Protein AF-H0EQG6-F1 (afdb_monomer)

Sequence (322 aa):
MKEALMVLEAGLHERRVAGTGSNSVSSRSHGFFCVEVKKRRRNRMPGPWGGSALTVVDLAGSERARDAKTAGATLQEAGKINESLMYLGQCLQMQSDIGNSIKSHSHHRNPQKAIMIVTADPVGDFNATSQILRYSALAREVTVPRIPSVTSTIMAQSTASHYFSPGRGGGRTPTDSERETMEIAALEIARMSEEIDGLRSELKEEQDRRLESEAHLESLRDRIVEIEMDVREEVFSEMEKQMETEMRRWKASFASEQERQEEHVDRKLEILTKTIDLGDDDKENAGCDGGFTGDLEDENERLRREVESLRRELQGRSPSLA

Mean predicted aligned error: 21.23 Å

Foldseek 3Di:
DVVLVVVVVVVLVVLQVPDDPPDDSLQQDKDKDKDKDWDDDPDPDDDDIDIDMDIDIRQHALDQLVVVPDDDPSSVSSVVSNVVVVVLLVVLQVLLVCLVPDPDDDPDDPQDDDDDDQDADPPDDPVSRVVSVSSVVSNVSNDPDPPPPPVVVVVVVVVVPPPDDPDDDDDDDDDPVRVVVVVVVVVVVVVVVVVVVVVVVVVVVVVVVVVVVVVVVVVVVVVVVVVVVVVVVVVVVVVVVVVVVVVVVVVVVVVVVVVVVVVVVVVVVVVVVVVVVVVVVVVVVPDDDPDVVVVVVVVVVVVVVVVVVVVVVVVVPDDPDD

Secondary structure (DSSP, 8-state):
-HHHHHHHHHHHHHHHHTS-TTS-GGGSS-EEEEEEEEE----SS--PPEEEEEEEEEPPP---TTTS---THHHHHHHHHHHHHHHHHHHHHHHHHHHHH------SPPPPP--------SSS-HHHHHHHHHHHHHHHHS-------HHHHHHHHHTT--S--------PPPPHHHHHHHHHHHHHHHHHHHHHHHHHHHHHHHHHHHHHHHHHHHHHHHHHHHHHHHHHHHHHHHHHHHHHHHHHHHHHHHHHHHHHHHHHHHHHHHHHHHHHHHHHHTTSS-SS-SSHHHHHHHHHHHHHHHHHHHHHHHHHS-----

Organism: Glarea lozoyensis (strain ATCC 74030 / MF5533) (NCBI:txid1104152)

Solvent-accessible surface area (backbone atoms only — not comparable to full-atom values): 19273 Å² total; per-residue (Å²): 110,70,69,61,50,52,54,48,51,51,54,53,47,58,52,40,72,73,40,65,95,86,56,66,46,60,53,77,48,69,46,80,47,75,48,74,50,76,47,67,80,94,55,102,59,97,69,78,75,42,69,53,74,50,75,50,72,47,72,35,56,73,69,58,51,78,76,49,89,49,72,69,69,58,34,57,50,40,47,52,50,46,50,54,53,51,50,51,46,51,52,34,48,56,44,24,54,44,64,75,72,57,100,65,88,78,72,97,62,79,87,75,90,83,85,87,86,83,88,70,61,93,84,53,60,63,69,53,40,51,52,53,52,52,46,54,54,36,50,66,52,45,65,68,82,74,76,75,57,71,69,60,55,55,61,60,54,64,75,64,74,75,85,73,78,88,75,88,76,78,96,70,79,76,52,73,68,56,50,52,53,50,51,53,50,51,52,50,50,52,52,52,50,54,51,51,52,51,51,51,51,54,51,48,56,51,48,52,53,47,53,54,52,51,54,53,53,50,55,53,50,54,52,50,52,52,52,52,51,53,52,51,51,51,52,50,53,52,51,51,52,50,52,52,52,51,51,50,50,51,50,50,55,50,50,53,52,49,51,53,50,48,56,51,49,52,53,51,50,53,52,51,52,53,52,50,56,52,59,54,61,47,64,81,60,79,73,88,81,82,59,67,63,53,56,53,50,54,50,48,54,51,51,52,54,50,52,52,50,52,49,50,53,54,67,69,52,69,89,77,84,132

Structure (mmCIF, N/CA/C/O backbone):
data_AF-H0EQG6-F1
#
_entry.id   AF-H0EQG6-F1
#
loop_
_atom_site.group_PDB
_atom_site.id
_atom_site.type_symbol
_atom_site.label_atom_id
_atom_site.label_alt_id
_atom_site.label_comp_id
_atom_site.label_asym_id
_atom_site.label_entity_id
_atom_site.label_seq_id
_atom_site.pdbx_PDB_ins_code
_atom_site.Cartn_x
_atom_site.Cartn_y
_atom_site.Cartn_z
_atom_site.occupancy
_atom_site.B_iso_or_equiv
_atom_site.auth_seq_id
_atom_site.auth_comp_id
_atom_site.auth_asym_id
_atom_site.auth_atom_id
_atom_site.pdbx_PDB_model_num
ATOM 1 N N . MET A 1 1 ? -10.281 -1.441 -19.521 1.00 66.75 1 MET A N 1
ATOM 2 C CA . MET A 1 1 ? -9.789 -1.138 -18.157 1.00 66.75 1 MET A CA 1
ATOM 3 C C . MET A 1 1 ? -10.808 -1.542 -17.092 1.00 66.75 1 MET A C 1
ATOM 5 O O . MET A 1 1 ? -10.426 -2.271 -16.193 1.00 66.75 1 MET A O 1
ATOM 9 N N . LYS A 1 2 ? -12.095 -1.177 -17.232 1.00 82.88 2 LYS A N 1
ATOM 10 C CA . LYS A 1 2 ? -13.170 -1.558 -16.290 1.00 82.88 2 LYS A CA 1
ATOM 11 C C . LYS A 1 2 ? -13.263 -3.065 -15.998 1.00 82.88 2 LYS A C 1
ATOM 13 O O . LYS A 1 2 ? -13.271 -3.445 -14.841 1.00 82.88 2 LYS A O 1
ATOM 18 N N . GLU A 1 3 ? -13.232 -3.920 -17.020 1.00 86.62 3 GLU A N 1
ATOM 19 C CA . GLU A 1 3 ? -13.284 -5.384 -16.830 1.00 86.62 3 GLU A CA 1
ATOM 20 C C . GLU A 1 3 ? -12.094 -5.932 -16.025 1.00 86.62 3 GLU A C 1
ATOM 22 O O . GLU A 1 3 ? -12.264 -6.791 -15.169 1.00 86.62 3 GLU A O 1
ATOM 27 N N . ALA A 1 4 ? -10.887 -5.401 -16.252 1.00 83.00 4 ALA A N 1
ATOM 28 C CA . ALA A 1 4 ? -9.695 -5.808 -15.507 1.00 83.00 4 ALA A CA 1
ATOM 29 C C . ALA A 1 4 ? -9.768 -5.383 -14.031 1.00 83.00 4 ALA A C 1
ATOM 31 O O . ALA A 1 4 ? -9.341 -6.135 -13.159 1.00 83.00 4 ALA A O 1
ATOM 32 N N . LEU A 1 5 ? -10.341 -4.205 -13.757 1.00 87.06 5 LEU A N 1
ATOM 33 C CA . LEU A 1 5 ? -10.592 -3.735 -12.394 1.00 87.06 5 LEU A CA 1
ATOM 34 C C . LEU A 1 5 ? -11.635 -4.603 -11.687 1.00 87.06 5 LEU A C 1
ATOM 36 O O . LEU A 1 5 ? -11.405 -4.989 -10.552 1.00 87.06 5 LEU A O 1
ATOM 40 N N . MET A 1 6 ? -12.711 -5.002 -12.372 1.00 89.50 6 MET A N 1
ATOM 41 C CA . MET A 1 6 ? -13.717 -5.903 -11.794 1.00 89.50 6 MET A CA 1
ATOM 42 C C . MET A 1 6 ? -13.125 -7.260 -11.391 1.00 89.50 6 MET A C 1
ATOM 44 O O . MET A 1 6 ? -13.435 -7.774 -10.320 1.00 89.50 6 MET A O 1
ATOM 48 N N . VAL A 1 7 ? -12.253 -7.842 -12.224 1.00 87.62 7 VAL A N 1
ATOM 49 C CA . VAL A 1 7 ? -11.570 -9.108 -11.893 1.00 87.62 7 VAL A CA 1
ATOM 50 C C . VAL A 1 7 ? -10.632 -8.930 -10.697 1.00 87.62 7 VAL A C 1
ATOM 52 O O . VAL A 1 7 ? -10.573 -9.799 -9.828 1.00 87.62 7 VAL A O 1
ATOM 55 N N . LEU A 1 8 ? -9.921 -7.801 -10.628 1.00 86.31 8 LEU A N 1
ATOM 56 C CA . LEU A 1 8 ? -9.058 -7.476 -9.495 1.00 86.31 8 LEU A CA 1
ATOM 57 C C . LEU A 1 8 ? -9.866 -7.298 -8.200 1.00 86.31 8 LEU A C 1
ATOM 59 O O . LEU A 1 8 ? -9.510 -7.882 -7.181 1.00 86.31 8 LEU A O 1
ATOM 63 N N . GLU A 1 9 ? -10.961 -6.540 -8.241 1.00 87.44 9 GLU A N 1
ATOM 64 C CA . GLU A 1 9 ? -11.856 -6.316 -7.100 1.00 87.44 9 GLU A CA 1
ATOM 65 C C . GLU A 1 9 ? -12.473 -7.622 -6.596 1.00 87.44 9 GLU A C 1
ATOM 67 O O . GLU A 1 9 ? -12.461 -7.869 -5.391 1.00 87.44 9 GLU A O 1
ATOM 72 N N . ALA A 1 10 ? -12.931 -8.493 -7.500 1.00 86.94 10 ALA A N 1
ATOM 73 C CA . ALA A 1 10 ? -13.433 -9.815 -7.136 1.00 86.94 10 ALA A CA 1
ATOM 74 C C . ALA A 1 10 ? -12.348 -10.663 -6.446 1.00 86.94 10 ALA A C 1
ATOM 76 O O . ALA A 1 10 ? -12.594 -11.245 -5.392 1.00 86.94 10 ALA A O 1
ATOM 77 N N . GLY A 1 11 ? -11.122 -10.677 -6.983 1.00 83.94 11 GLY A N 1
ATOM 78 C CA . GLY A 1 11 ? -9.999 -11.398 -6.374 1.00 83.94 11 GLY A CA 1
ATOM 79 C C . GLY A 1 11 ? -9.607 -10.858 -4.992 1.00 83.94 11 GLY A C 1
ATOM 80 O O . GLY A 1 11 ? -9.315 -11.632 -4.079 1.00 83.94 11 GLY A O 1
ATOM 81 N N . LEU A 1 12 ? -9.640 -9.536 -4.808 1.00 81.50 12 LEU A N 1
ATOM 82 C CA . LEU A 1 12 ? -9.397 -8.900 -3.511 1.00 81.50 12 LEU A CA 1
ATOM 83 C C . LEU A 1 12 ? -10.532 -9.171 -2.513 1.00 81.50 12 LEU A C 1
ATOM 85 O O . LEU A 1 12 ? -10.264 -9.340 -1.321 1.00 81.50 12 LEU A O 1
ATOM 89 N N . HIS A 1 13 ? -11.779 -9.240 -2.983 1.00 80.94 13 HIS A N 1
ATOM 90 C CA . HIS A 1 13 ? -12.941 -9.556 -2.156 1.00 80.94 13 HIS A CA 1
ATOM 91 C C . HIS A 1 13 ? -12.871 -10.985 -1.607 1.00 80.94 13 HIS A C 1
ATOM 93 O O . HIS A 1 13 ? -12.966 -11.173 -0.396 1.00 80.94 13 HIS A O 1
ATOM 99 N N . GLU A 1 14 ? -12.600 -11.976 -2.459 1.00 78.25 14 GLU A N 1
ATOM 100 C CA . GLU A 1 14 ? -12.420 -13.373 -2.035 1.00 78.25 14 GLU A CA 1
ATOM 101 C C . GLU A 1 14 ? -11.260 -13.523 -1.041 1.00 78.25 14 GLU A C 1
ATOM 103 O O . GLU A 1 14 ? -11.377 -14.203 -0.019 1.00 78.25 14 GLU A O 1
ATOM 108 N N . ARG A 1 15 ? -10.154 -12.801 -1.273 1.00 77.31 15 ARG A N 1
ATOM 109 C CA . ARG A 1 15 ? -9.024 -12.759 -0.334 1.00 77.31 15 ARG A CA 1
ATOM 110 C C . ARG A 1 15 ? -9.426 -12.183 1.032 1.00 77.31 15 ARG A C 1
ATOM 112 O O . ARG A 1 15 ? -8.905 -12.632 2.051 1.00 77.31 15 ARG A O 1
ATOM 119 N N . ARG A 1 16 ? -10.360 -11.222 1.070 1.00 66.81 16 ARG A N 1
ATOM 120 C CA . ARG A 1 16 ? -10.890 -10.600 2.300 1.00 66.81 16 ARG A CA 1
ATOM 121 C C . ARG A 1 16 ? -11.806 -11.524 3.097 1.00 66.81 16 ARG A C 1
ATOM 123 O O . ARG A 1 16 ? -11.680 -11.558 4.319 1.00 66.81 16 ARG A O 1
ATOM 130 N N . VAL A 1 17 ? -12.697 -12.263 2.443 1.00 56.97 17 VAL A N 1
ATOM 131 C CA . VAL A 1 17 ? -13.719 -13.094 3.113 1.00 56.97 17 VAL A CA 1
ATOM 132 C C . VAL A 1 17 ? -13.110 -14.286 3.869 1.00 56.97 17 VAL A C 1
ATOM 134 O O . VAL A 1 17 ? -13.660 -14.721 4.877 1.00 56.97 17 VAL A O 1
ATOM 137 N N . ALA A 1 18 ? -11.931 -14.764 3.463 1.00 57.41 18 ALA A N 1
ATOM 138 C CA . ALA A 1 18 ? -11.207 -15.821 4.174 1.00 57.41 18 ALA A CA 1
ATOM 139 C C . ALA A 1 18 ? -10.562 -15.372 5.510 1.00 57.41 18 ALA A C 1
ATOM 141 O O . ALA A 1 18 ? -10.097 -16.210 6.286 1.00 57.41 18 ALA A O 1
ATOM 142 N N . GLY A 1 19 ? -10.511 -14.067 5.802 1.00 55.47 19 GLY A N 1
ATOM 143 C CA . GLY A 1 19 ? -9.904 -13.532 7.020 1.00 55.47 19 GLY A CA 1
ATOM 144 C C . GLY A 1 19 ? -10.852 -13.570 8.223 1.00 55.47 19 GLY A C 1
ATOM 145 O O . GLY A 1 19 ? -11.887 -12.914 8.232 1.00 55.47 19 GLY A O 1
ATOM 146 N N . THR A 1 20 ? -10.483 -14.277 9.296 1.00 51.41 20 THR A N 1
ATOM 147 C CA . THR A 1 20 ? -11.167 -14.125 10.595 1.00 51.41 20 THR A CA 1
ATOM 148 C C . THR A 1 20 ? -10.922 -12.710 11.129 1.00 51.41 20 THR A C 1
ATOM 150 O O . THR A 1 20 ? -9.764 -12.291 11.172 1.00 51.41 20 THR A O 1
ATOM 153 N N . GLY A 1 21 ? -11.979 -12.007 11.555 1.00 45.62 21 GLY A N 1
ATOM 154 C CA . GLY A 1 21 ? -12.055 -10.553 11.810 1.00 45.62 21 GLY A CA 1
ATOM 155 C C . GLY A 1 21 ? -11.113 -9.903 12.841 1.00 45.62 21 GLY A C 1
ATOM 156 O O . GLY A 1 21 ? -11.394 -8.798 13.282 1.00 45.62 21 GLY A O 1
ATOM 157 N N . SER A 1 22 ? -10.010 -10.551 13.222 1.00 48.25 22 SER A N 1
ATOM 158 C CA . SER A 1 22 ? -8.965 -10.006 14.097 1.00 48.25 22 SER A CA 1
ATOM 159 C C . SER A 1 22 ? -7.687 -9.575 13.357 1.00 48.25 22 SER A C 1
ATOM 161 O O . SER A 1 22 ? -6.895 -8.849 13.950 1.00 48.25 22 SER A O 1
ATOM 163 N N . ASN A 1 23 ? -7.465 -10.000 12.104 1.00 52.97 23 ASN A N 1
ATOM 164 C CA . ASN A 1 23 ? -6.238 -9.697 11.346 1.00 52.97 23 ASN A CA 1
ATOM 165 C C . ASN A 1 23 ? -6.566 -8.971 10.035 1.00 52.97 23 ASN A C 1
ATOM 167 O O . ASN A 1 23 ? -7.614 -9.211 9.430 1.00 52.97 23 ASN A O 1
ATOM 171 N N . SER A 1 24 ? -5.660 -8.106 9.570 1.00 58.81 24 SER A N 1
ATOM 172 C CA . SER A 1 24 ? -5.808 -7.462 8.266 1.00 58.81 24 SER A CA 1
ATOM 173 C C . SER A 1 24 ? -5.739 -8.514 7.151 1.00 58.81 24 SER A C 1
ATOM 175 O O . SER A 1 24 ? -4.912 -9.420 7.154 1.00 58.81 24 SER A O 1
ATOM 177 N N . VAL A 1 25 ? -6.644 -8.401 6.181 1.00 58.19 25 VAL A N 1
ATOM 178 C CA . VAL A 1 25 ? -6.802 -9.320 5.037 1.00 58.19 25 VAL A CA 1
ATOM 179 C C . VAL A 1 25 ? -5.486 -9.628 4.312 1.00 58.19 25 VAL A C 1
ATOM 181 O O . VAL A 1 25 ? -5.272 -10.749 3.850 1.00 58.19 25 VAL A O 1
ATOM 184 N N . SER A 1 26 ? -4.602 -8.633 4.204 1.00 61.41 26 SER A N 1
ATOM 185 C CA . SER A 1 26 ? -3.318 -8.752 3.513 1.00 61.41 26 SER A CA 1
ATOM 186 C C . SER A 1 26 ? -2.306 -9.632 4.250 1.00 61.41 26 SER A C 1
ATOM 188 O O . SER A 1 26 ? -1.369 -10.114 3.623 1.00 61.41 26 SER A O 1
ATOM 190 N N . SER A 1 27 ? -2.491 -9.899 5.546 1.00 65.56 27 SER A N 1
ATOM 191 C CA . SER A 1 27 ? -1.496 -10.590 6.375 1.00 65.56 27 SER A CA 1
ATOM 192 C C . SER A 1 27 ? -1.569 -12.124 6.297 1.00 65.56 27 SER A C 1
ATOM 194 O O . SER A 1 27 ? -0.714 -12.827 6.824 1.00 65.56 27 SER A O 1
ATOM 196 N N . ARG A 1 28 ? -2.577 -12.668 5.600 1.00 70.88 28 ARG A N 1
ATOM 197 C CA . ARG A 1 28 ? -2.938 -14.096 5.671 1.00 70.88 28 ARG A CA 1
ATOM 198 C C . ARG A 1 28 ? -2.728 -14.906 4.396 1.00 70.88 28 ARG A C 1
ATOM 200 O O . ARG A 1 28 ? -2.838 -16.127 4.394 1.00 70.88 28 ARG A O 1
ATOM 207 N N . SER A 1 29 ? -2.431 -14.255 3.281 1.00 78.88 29 SER A N 1
ATOM 208 C CA . SER A 1 29 ? -2.178 -14.953 2.019 1.00 78.88 29 SER A CA 1
ATOM 209 C C . SER A 1 29 ? -1.336 -14.104 1.085 1.00 78.88 29 SER A C 1
ATOM 211 O O . SER A 1 29 ? -1.462 -12.881 1.074 1.00 78.88 29 SER A O 1
ATOM 213 N N . HIS A 1 30 ? -0.502 -14.758 0.280 1.00 86.44 30 HIS A N 1
ATOM 214 C CA . HIS A 1 30 ? 0.223 -14.107 -0.808 1.00 86.44 30 HIS A CA 1
ATOM 215 C C . HIS A 1 30 ? -0.711 -13.917 -2.007 1.00 86.44 30 HIS A C 1
ATOM 217 O O . HIS A 1 30 ? -1.367 -14.864 -2.441 1.00 86.44 30 HIS A O 1
ATOM 223 N N . GLY A 1 31 ? -0.769 -12.707 -2.553 1.00 86.50 31 GLY A N 1
ATOM 224 C CA . GLY A 1 31 ? -1.514 -12.368 -3.759 1.00 86.50 31 GLY A CA 1
ATOM 225 C C . GLY A 1 31 ? -0.606 -12.325 -4.985 1.00 86.50 31 GLY A C 1
ATOM 226 O O . GLY A 1 31 ? 0.446 -11.694 -4.962 1.00 86.50 31 GLY A O 1
ATOM 227 N N . PHE A 1 32 ? -1.028 -12.954 -6.081 1.00 89.75 32 PHE A N 1
ATOM 228 C CA . PHE A 1 32 ? -0.330 -12.893 -7.366 1.00 89.75 32 PHE A CA 1
ATOM 229 C C . PHE A 1 32 ? -1.283 -12.362 -8.432 1.00 89.75 32 PHE A C 1
ATOM 231 O O . PHE A 1 32 ? -2.317 -12.969 -8.704 1.00 89.75 32 PHE A O 1
ATOM 238 N N . PHE A 1 33 ? -0.921 -11.248 -9.062 1.00 89.50 33 PHE A N 1
ATOM 239 C CA . PHE A 1 33 ? -1.679 -10.648 -10.152 1.00 89.50 33 PHE A CA 1
ATOM 240 C C . PHE A 1 33 ? -0.799 -10.537 -11.396 1.00 89.50 33 PHE A C 1
ATOM 242 O O . PHE A 1 33 ? 0.208 -9.834 -11.394 1.00 89.50 33 PHE A O 1
ATOM 249 N N . CYS A 1 34 ? -1.163 -11.249 -12.461 1.00 90.69 34 CYS A N 1
ATOM 250 C CA . CYS A 1 34 ? -0.401 -11.288 -13.707 1.00 90.69 34 CYS A CA 1
ATOM 251 C C . CYS A 1 34 ? -1.209 -10.669 -14.848 1.00 90.69 34 CYS A C 1
ATOM 253 O O . CYS A 1 34 ? -2.321 -11.104 -15.143 1.00 90.69 34 CYS A O 1
ATOM 255 N N . VAL A 1 35 ? -0.622 -9.678 -15.515 1.00 89.62 35 VAL A N 1
ATOM 256 C CA . VAL A 1 35 ? -1.166 -9.049 -16.717 1.00 89.62 35 VAL A CA 1
ATOM 257 C C . VAL A 1 35 ? -0.270 -9.401 -17.890 1.00 89.62 35 VAL A C 1
ATOM 259 O O . VAL A 1 35 ? 0.874 -8.955 -17.967 1.00 89.62 35 VAL A O 1
ATOM 262 N N . GLU A 1 36 ? -0.796 -10.181 -18.829 1.00 90.44 36 GLU A N 1
ATOM 263 C CA . GLU A 1 36 ? -0.088 -10.554 -20.050 1.00 90.44 36 GLU A CA 1
ATOM 264 C C . GLU A 1 36 ? -0.642 -9.777 -21.248 1.00 90.44 36 GLU A C 1
ATOM 266 O O . GLU A 1 36 ? -1.810 -9.903 -21.619 1.00 90.44 36 GLU A O 1
ATOM 271 N N . VAL A 1 37 ? 0.214 -8.987 -21.892 1.00 88.75 37 VAL A N 1
ATOM 272 C CA . VAL A 1 37 ? -0.120 -8.273 -23.124 1.00 88.75 37 VAL A CA 1
ATOM 273 C C . VAL A 1 37 ? 0.412 -9.073 -24.302 1.00 88.75 37 VAL A C 1
ATOM 275 O O . VAL A 1 37 ? 1.621 -9.143 -24.518 1.00 88.75 37 VAL A O 1
ATOM 278 N N . LYS A 1 38 ? -0.495 -9.650 -25.093 1.00 88.50 38 LYS A N 1
ATOM 279 C CA . LYS A 1 38 ? -0.160 -10.372 -26.327 1.00 88.50 38 LYS A CA 1
ATOM 280 C C . LYS A 1 38 ? -0.370 -9.475 -27.540 1.00 88.50 38 LYS A C 1
ATOM 282 O O . LYS A 1 38 ? -1.448 -8.927 -27.754 1.00 88.50 38 LYS A O 1
ATOM 287 N N . LYS A 1 39 ? 0.657 -9.358 -28.376 1.00 83.75 39 LYS A N 1
ATOM 288 C CA . LYS A 1 39 ? 0.656 -8.607 -29.631 1.00 83.75 39 LYS A CA 1
ATOM 289 C C . LYS A 1 39 ? 1.011 -9.529 -30.790 1.00 83.75 39 LYS A C 1
ATOM 291 O O . LYS A 1 39 ? 2.043 -10.197 -30.799 1.00 83.75 39 LYS A O 1
ATOM 296 N N . ARG A 1 40 ? 0.186 -9.495 -31.833 1.00 81.94 40 ARG A N 1
ATOM 297 C CA . ARG A 1 40 ? 0.461 -10.162 -33.108 1.00 81.94 40 ARG A CA 1
ATOM 298 C C . ARG A 1 40 ? 0.584 -9.116 -34.206 1.00 81.94 40 ARG A C 1
ATOM 300 O O . ARG A 1 40 ? -0.284 -8.256 -34.336 1.00 81.94 40 ARG A O 1
ATOM 307 N N . ARG A 1 41 ? 1.653 -9.172 -35.008 1.00 75.44 41 ARG A N 1
ATOM 308 C CA . ARG A 1 41 ? 1.760 -8.318 -36.201 1.00 75.44 41 ARG A CA 1
ATOM 309 C C . ARG A 1 41 ? 0.725 -8.773 -37.229 1.00 75.44 41 ARG A C 1
ATOM 311 O O . ARG A 1 41 ? 0.622 -9.961 -37.523 1.00 75.44 41 ARG A O 1
ATOM 318 N N . ARG A 1 42 ? -0.035 -7.826 -37.781 1.00 71.94 42 ARG A N 1
ATOM 319 C CA . ARG A 1 42 ? -0.984 -8.067 -38.874 1.00 71.94 42 ARG A CA 1
ATOM 320 C C . ARG A 1 42 ? -0.202 -8.209 -40.183 1.00 71.94 42 ARG A C 1
ATOM 322 O O . ARG A 1 42 ? -0.153 -7.281 -40.975 1.00 71.94 42 ARG A O 1
ATOM 329 N N . ASN A 1 43 ? 0.465 -9.344 -40.371 1.00 69.00 43 ASN A N 1
ATOM 330 C CA . ASN A 1 43 ? 1.103 -9.699 -41.639 1.00 69.00 43 ASN A CA 1
ATOM 331 C C . ASN A 1 43 ? 0.305 -10.811 -42.333 1.00 69.00 43 ASN A C 1
ATOM 333 O O . ASN A 1 43 ? -0.431 -11.543 -41.675 1.00 69.00 43 ASN A O 1
ATOM 337 N N . ARG A 1 44 ? 0.446 -10.944 -43.660 1.00 59.28 44 ARG A N 1
ATOM 338 C CA . ARG A 1 44 ? -0.253 -11.970 -44.468 1.00 59.28 44 ARG A CA 1
ATOM 339 C C . ARG A 1 44 ? 0.143 -13.419 -44.121 1.00 59.28 44 ARG A C 1
ATOM 341 O O . ARG A 1 44 ? -0.529 -14.336 -44.571 1.00 59.28 44 ARG A O 1
ATOM 348 N N . MET A 1 45 ? 1.188 -13.618 -43.313 1.00 66.62 45 MET A N 1
ATOM 349 C CA . MET A 1 45 ? 1.650 -14.925 -42.835 1.00 66.62 45 MET A CA 1
ATOM 350 C C . MET A 1 45 ? 1.385 -15.092 -41.328 1.00 66.62 45 MET A C 1
ATOM 352 O O . MET A 1 45 ? 1.641 -14.144 -40.575 1.00 66.62 45 MET A O 1
ATOM 356 N N . PRO A 1 46 ? 0.931 -16.269 -40.852 1.00 68.56 46 PRO A N 1
ATOM 357 C CA . PRO A 1 46 ? 0.821 -16.556 -39.424 1.00 68.56 46 PRO A CA 1
ATOM 358 C C . PRO A 1 46 ? 2.211 -16.521 -38.770 1.00 68.56 46 PRO A C 1
ATOM 360 O O . PRO A 1 46 ? 3.066 -17.346 -39.073 1.00 68.56 46 PRO A O 1
ATOM 363 N N . GLY A 1 47 ? 2.444 -15.550 -37.886 1.00 71.25 47 GLY A N 1
ATOM 364 C CA . GLY A 1 47 ? 3.633 -15.481 -37.031 1.00 71.25 47 GLY A CA 1
ATOM 365 C C . GLY A 1 47 ? 3.286 -15.742 -35.559 1.00 71.25 47 GLY A C 1
ATOM 366 O O . GLY A 1 47 ? 2.117 -15.597 -35.181 1.00 71.25 47 GLY A O 1
ATOM 367 N N . PRO A 1 48 ? 4.273 -16.105 -34.718 1.00 75.81 48 PRO A N 1
ATOM 368 C CA . PRO A 1 48 ? 4.057 -16.330 -33.292 1.00 75.81 48 PRO A CA 1
ATOM 369 C C . PRO A 1 48 ? 3.574 -15.054 -32.589 1.00 75.81 48 PRO A C 1
ATOM 371 O O . PRO A 1 48 ? 3.920 -13.933 -32.972 1.00 75.81 48 PRO A O 1
ATOM 374 N N . TRP A 1 49 ? 2.757 -15.226 -31.550 1.00 79.69 49 TRP A N 1
ATOM 375 C CA . TRP A 1 49 ? 2.358 -14.127 -30.676 1.00 79.69 49 TRP A CA 1
ATOM 376 C C . TRP A 1 49 ? 3.579 -13.655 -29.885 1.00 79.69 49 TRP A C 1
ATOM 378 O O . TRP A 1 49 ? 4.202 -14.443 -29.180 1.00 79.69 49 TRP A O 1
ATOM 388 N N . GLY A 1 50 ? 3.921 -12.374 -30.011 1.00 79.88 50 GLY A N 1
ATOM 389 C CA . GLY A 1 50 ? 4.851 -11.723 -29.093 1.00 79.88 50 GLY A CA 1
ATOM 390 C C . GLY A 1 50 ? 4.081 -11.177 -27.896 1.00 79.88 50 GLY A C 1
ATOM 391 O O . GLY A 1 50 ? 2.888 -10.899 -28.008 1.00 79.88 50 GLY A O 1
ATOM 392 N N . GLY A 1 51 ? 4.730 -10.991 -26.755 1.00 83.19 51 GLY A N 1
ATOM 393 C CA . GLY A 1 51 ? 4.060 -10.402 -25.605 1.00 83.19 51 GLY A CA 1
ATOM 394 C C . GLY A 1 51 ? 4.990 -10.061 -24.458 1.00 83.19 51 GLY A C 1
ATOM 395 O O . GLY A 1 51 ? 6.160 -10.441 -24.450 1.00 83.19 51 GLY A O 1
ATOM 396 N N . SER A 1 52 ? 4.446 -9.319 -23.504 1.00 85.62 52 SER A N 1
ATOM 397 C CA . SER A 1 52 ? 5.097 -8.954 -22.250 1.00 85.62 52 SER A CA 1
ATOM 398 C C . SER A 1 52 ? 4.152 -9.257 -21.097 1.00 85.62 52 SER A C 1
ATOM 400 O O . SER A 1 52 ? 2.960 -8.964 -21.198 1.00 85.62 52 SER A O 1
ATOM 402 N N . ALA A 1 53 ? 4.684 -9.801 -20.008 1.00 88.50 53 ALA A N 1
ATOM 403 C CA . ALA A 1 53 ? 3.936 -10.034 -18.782 1.00 88.50 53 ALA A CA 1
ATOM 404 C C . ALA A 1 53 ? 4.427 -9.090 -17.679 1.00 88.50 53 ALA A C 1
ATOM 406 O O . ALA A 1 53 ? 5.634 -8.901 -17.516 1.00 88.50 53 ALA A O 1
ATOM 407 N N . LEU A 1 54 ? 3.488 -8.514 -16.935 1.00 90.12 54 LEU A N 1
ATOM 408 C CA . LEU A 1 54 ? 3.724 -7.818 -15.677 1.00 90.12 54 LEU A CA 1
ATOM 409 C C . LEU A 1 54 ? 3.102 -8.654 -14.563 1.00 90.12 54 LEU A C 1
ATOM 411 O O . LEU A 1 54 ? 1.888 -8.846 -14.551 1.00 90.12 54 LEU A O 1
ATOM 415 N N . THR A 1 55 ? 3.922 -9.113 -13.622 1.00 91.00 55 THR A N 1
ATOM 416 C CA . THR A 1 55 ? 3.447 -9.822 -12.432 1.00 91.00 55 THR A CA 1
ATOM 417 C C . THR A 1 55 ? 3.653 -8.939 -11.215 1.00 91.00 55 THR A C 1
ATOM 419 O O . THR A 1 55 ? 4.783 -8.582 -10.889 1.00 91.00 55 THR A O 1
ATOM 422 N N . VAL A 1 56 ? 2.558 -8.592 -10.551 1.00 91.06 56 VAL A N 1
ATOM 423 C CA . VAL A 1 56 ? 2.544 -7.920 -9.255 1.00 91.06 56 VAL A CA 1
ATOM 424 C C . VAL A 1 56 ? 2.321 -8.988 -8.194 1.00 91.06 56 VAL A C 1
ATOM 426 O O . VAL A 1 56 ? 1.371 -9.768 -8.282 1.00 91.06 56 VAL A O 1
ATOM 429 N N . VAL A 1 57 ? 3.217 -9.044 -7.216 1.00 90.12 57 VAL A N 1
ATOM 430 C CA . VAL A 1 57 ? 3.136 -9.984 -6.099 1.00 90.12 57 VAL A CA 1
ATOM 431 C C . VAL A 1 57 ? 2.986 -9.181 -4.819 1.00 90.12 57 VAL A C 1
ATOM 433 O O . VAL A 1 57 ? 3.816 -8.321 -4.537 1.00 90.12 57 VAL A O 1
ATOM 436 N N . ASP A 1 58 ? 1.928 -9.465 -4.072 1.00 87.88 58 ASP A N 1
ATOM 437 C CA . ASP A 1 58 ? 1.671 -8.917 -2.747 1.00 87.88 58 ASP A CA 1
ATOM 438 C C . ASP A 1 58 ? 1.926 -10.014 -1.714 1.00 87.88 58 ASP A C 1
ATOM 440 O O . ASP A 1 58 ? 1.154 -10.969 -1.606 1.00 87.88 58 ASP A O 1
ATOM 444 N N . LEU A 1 59 ? 3.053 -9.930 -1.014 1.00 87.19 59 LEU A N 1
ATOM 445 C CA . LEU A 1 59 ? 3.431 -10.939 -0.034 1.00 87.19 59 LEU A CA 1
ATOM 446 C C . LEU A 1 59 ? 2.739 -10.661 1.303 1.00 87.19 59 LEU A C 1
ATOM 448 O O . LEU A 1 59 ? 2.681 -9.522 1.756 1.00 87.19 59 LEU A O 1
ATOM 452 N N . ALA A 1 60 ? 2.251 -11.719 1.945 1.00 82.31 60 ALA A N 1
ATOM 453 C CA . ALA A 1 60 ? 1.756 -11.657 3.310 1.00 82.31 60 ALA A CA 1
ATOM 454 C C . ALA A 1 60 ? 2.860 -11.214 4.281 1.00 82.31 60 ALA A C 1
ATOM 456 O O . ALA A 1 60 ? 4.055 -11.394 4.020 1.00 82.31 60 ALA A O 1
ATOM 457 N N . GLY A 1 61 ? 2.440 -10.647 5.410 1.00 77.44 61 GLY A N 1
ATOM 458 C CA . GLY A 1 61 ? 3.349 -10.207 6.457 1.00 77.44 61 GLY A CA 1
ATOM 459 C C . GLY A 1 61 ? 4.156 -11.366 7.049 1.00 77.44 61 GLY A C 1
ATOM 460 O O . GLY A 1 61 ? 3.754 -12.530 7.025 1.00 77.44 61 GLY A O 1
ATOM 461 N N . SER A 1 62 ? 5.347 -11.040 7.551 1.00 73.19 62 SER A N 1
ATOM 462 C CA . SER A 1 62 ? 6.235 -11.995 8.220 1.00 73.19 62 SER A CA 1
ATOM 463 C C . SER A 1 62 ? 6.006 -12.033 9.735 1.00 73.19 62 SER A C 1
ATOM 465 O O . SER A 1 62 ? 6.952 -12.275 10.493 1.00 73.19 62 SER A O 1
ATOM 467 N N . GLU A 1 63 ? 4.805 -11.689 10.211 1.00 68.25 63 GLU A N 1
ATOM 468 C CA . GLU A 1 63 ? 4.529 -11.653 11.642 1.00 68.25 63 GLU A CA 1
ATOM 469 C C . GLU A 1 63 ? 4.680 -13.038 12.283 1.00 68.25 63 GLU A C 1
ATOM 471 O O . GLU A 1 63 ? 4.415 -14.098 11.696 1.00 68.25 63 GLU A O 1
ATOM 476 N N . ARG A 1 64 ? 5.128 -13.043 13.539 1.00 61.09 64 ARG A N 1
ATOM 477 C CA . ARG A 1 64 ? 5.317 -14.288 14.269 1.00 61.09 64 ARG A CA 1
ATOM 478 C C . ARG A 1 64 ? 3.969 -14.819 14.721 1.00 61.09 64 ARG A C 1
ATOM 480 O O . ARG A 1 64 ? 3.212 -14.158 15.425 1.00 61.09 64 ARG A O 1
ATOM 487 N N . ALA A 1 65 ? 3.756 -16.100 14.441 1.00 56.03 65 ALA A N 1
ATOM 488 C CA . ALA A 1 65 ? 2.6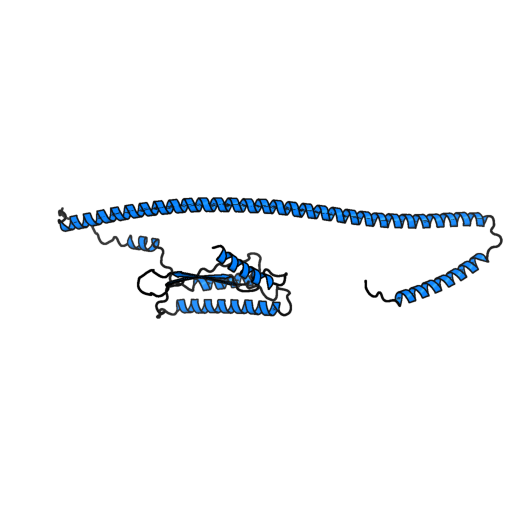00 -16.869 14.892 1.00 56.03 65 ALA A CA 1
ATOM 489 C C . ALA A 1 65 ? 2.405 -16.869 16.430 1.00 56.03 65 ALA A C 1
ATOM 491 O O . ALA A 1 65 ? 1.359 -17.274 16.917 1.00 56.03 65 ALA A O 1
ATOM 492 N N . ARG A 1 66 ? 3.416 -16.432 17.198 1.00 53.72 66 ARG A N 1
ATOM 493 C CA . ARG A 1 66 ? 3.383 -16.303 18.663 1.00 53.72 66 ARG A CA 1
ATOM 494 C C . ARG A 1 66 ? 2.673 -15.039 19.154 1.00 53.72 66 ARG A C 1
ATOM 496 O O . ARG A 1 66 ? 2.086 -15.078 20.231 1.00 53.72 66 ARG A O 1
ATOM 503 N N . ASP A 1 67 ? 2.734 -13.954 18.385 1.00 55.09 67 ASP A N 1
ATOM 504 C CA . ASP A 1 67 ? 2.169 -12.654 18.775 1.00 55.09 67 ASP A CA 1
ATOM 505 C C . ASP A 1 67 ? 0.691 -12.562 18.385 1.00 55.09 67 ASP A C 1
ATOM 507 O O . ASP A 1 67 ? -0.134 -12.000 19.110 1.00 55.09 67 ASP A O 1
ATOM 511 N N . ALA A 1 68 ? 0.324 -13.232 17.291 1.00 56.50 68 ALA A N 1
ATOM 512 C CA . ALA A 1 68 ? -1.055 -13.567 16.998 1.00 56.50 68 ALA A CA 1
ATOM 513 C C . ALA A 1 68 ? -1.517 -14.613 18.025 1.00 56.50 68 ALA A C 1
ATOM 515 O O . ALA A 1 68 ? -1.239 -15.796 17.856 1.00 56.50 68 ALA A O 1
ATOM 516 N N . LYS A 1 69 ? -2.210 -14.190 19.093 1.00 55.97 69 LYS A N 1
ATOM 517 C CA . LYS A 1 69 ? -2.844 -15.027 20.144 1.00 55.97 69 LYS A CA 1
ATOM 518 C C . LYS A 1 69 ? -3.934 -15.965 19.585 1.00 55.97 69 LYS A C 1
ATOM 520 O O . LYS A 1 69 ? -5.068 -15.990 20.053 1.00 55.97 69 LYS A O 1
ATOM 525 N N . THR A 1 70 ? -3.618 -16.703 18.535 1.00 59.03 70 THR A N 1
ATOM 526 C CA . THR A 1 70 ? -4.546 -17.424 17.677 1.00 59.03 70 THR A CA 1
ATOM 527 C C . THR A 1 70 ? -4.283 -18.917 17.826 1.00 59.03 70 THR A C 1
ATOM 529 O O . THR A 1 70 ? -3.159 -19.391 17.686 1.00 59.03 70 THR A O 1
ATOM 532 N N . ALA A 1 71 ? -5.323 -19.665 18.187 1.00 62.44 71 ALA A N 1
ATOM 533 C CA . ALA A 1 71 ? -5.244 -21.104 18.408 1.00 62.44 71 ALA A CA 1
ATOM 534 C C . ALA A 1 71 ? -5.707 -21.882 17.164 1.00 62.44 71 ALA A C 1
ATOM 536 O O . ALA A 1 71 ? -6.528 -21.403 16.382 1.00 62.44 71 ALA A O 1
ATOM 537 N N . GLY A 1 72 ? -5.211 -23.111 16.997 1.00 72.81 72 GLY A N 1
ATOM 538 C CA . GLY A 1 72 ? -5.712 -24.047 15.985 1.00 72.81 72 GLY A CA 1
ATOM 539 C C . GLY A 1 72 ? -5.283 -23.721 14.548 1.00 72.81 72 GLY A C 1
ATOM 540 O O . GLY A 1 72 ? -4.093 -23.600 14.264 1.00 72.81 72 GLY A O 1
ATOM 541 N N . ALA A 1 73 ? -6.250 -23.635 13.628 1.00 67.94 73 ALA A N 1
ATOM 542 C CA . ALA A 1 73 ? -6.019 -23.536 12.180 1.00 67.94 73 ALA A CA 1
ATOM 543 C C . ALA A 1 73 ? -5.239 -22.274 11.758 1.00 67.94 73 ALA A C 1
ATOM 545 O O . ALA A 1 73 ? -4.375 -22.349 10.887 1.00 67.94 73 ALA A O 1
ATOM 546 N N . THR A 1 74 ? -5.470 -21.139 12.426 1.00 68.69 74 THR A N 1
ATOM 547 C CA . THR A 1 74 ? -4.776 -19.869 12.144 1.00 68.69 74 THR A CA 1
ATOM 548 C C . THR A 1 74 ? -3.274 -19.951 12.433 1.00 68.69 74 THR A C 1
ATOM 550 O O . THR A 1 74 ? -2.470 -19.381 11.700 1.00 68.69 74 THR A O 1
ATOM 553 N N . LEU A 1 75 ? -2.873 -20.719 13.453 1.00 72.75 75 LEU A N 1
ATOM 554 C CA . LEU A 1 75 ? -1.462 -20.941 13.774 1.00 72.75 75 LEU A CA 1
ATOM 555 C C . LEU A 1 75 ? -0.760 -21.750 12.671 1.00 72.75 75 LEU A C 1
ATOM 557 O O . LEU A 1 75 ? 0.376 -21.454 12.304 1.00 72.75 75 LEU A O 1
ATOM 561 N N . GLN A 1 76 ? -1.443 -22.761 12.125 1.00 76.19 76 GLN A N 1
ATOM 562 C CA . GLN A 1 76 ? -0.913 -23.574 11.025 1.00 76.19 76 GLN A CA 1
ATOM 563 C C . GLN A 1 76 ? -0.763 -22.754 9.738 1.00 76.19 76 GLN A C 1
ATOM 565 O O . GLN A 1 76 ? 0.227 -22.901 9.023 1.00 76.19 76 GLN A O 1
ATOM 570 N N . GLU A 1 77 ? -1.723 -21.876 9.456 1.00 74.75 77 GLU A N 1
ATOM 571 C CA . GLU A 1 77 ? -1.682 -20.954 8.320 1.00 74.75 77 GLU A CA 1
ATOM 572 C C . GLU A 1 77 ? -0.522 -19.957 8.440 1.00 74.75 77 GLU A C 1
ATOM 574 O O . GLU A 1 77 ? 0.301 -19.868 7.529 1.00 74.75 77 GLU A O 1
ATOM 579 N N . ALA A 1 78 ? -0.376 -19.303 9.598 1.00 76.44 78 ALA A N 1
ATOM 580 C CA . ALA A 1 78 ? 0.752 -18.413 9.880 1.00 76.44 78 ALA A CA 1
ATOM 581 C C . ALA A 1 78 ? 2.109 -19.138 9.783 1.00 76.44 78 ALA A C 1
ATOM 583 O O . ALA A 1 78 ? 3.107 -18.557 9.349 1.00 76.44 78 ALA A O 1
ATOM 584 N N . GLY A 1 79 ? 2.154 -20.425 10.146 1.00 79.62 79 GLY A N 1
ATOM 585 C CA . GLY A 1 79 ? 3.321 -21.284 9.945 1.00 79.62 79 GLY A CA 1
ATOM 586 C C . GLY A 1 79 ? 3.696 -21.429 8.467 1.00 79.62 79 GLY A C 1
ATOM 587 O O . GLY A 1 79 ? 4.847 -21.189 8.107 1.00 79.62 79 GLY A O 1
ATOM 588 N N . LYS A 1 80 ? 2.723 -21.740 7.602 1.00 84.44 80 LYS A N 1
ATOM 589 C CA . LYS A 1 80 ? 2.940 -21.891 6.150 1.00 84.44 80 LYS A CA 1
ATOM 590 C C . LYS A 1 80 ? 3.358 -20.586 5.470 1.00 84.44 80 LYS A C 1
ATOM 592 O O . LYS A 1 80 ? 4.193 -20.602 4.566 1.00 84.44 80 LYS A O 1
ATOM 597 N N . ILE A 1 81 ? 2.807 -19.451 5.902 1.00 83.69 81 ILE A N 1
ATOM 598 C CA . ILE A 1 81 ? 3.214 -18.132 5.397 1.00 83.69 81 ILE A CA 1
ATOM 599 C C . ILE A 1 81 ? 4.693 -17.895 5.706 1.00 83.69 81 ILE A C 1
ATOM 601 O O . ILE A 1 81 ? 5.483 -17.643 4.794 1.00 83.69 81 ILE A O 1
ATOM 605 N N . ASN A 1 82 ? 5.089 -18.069 6.965 1.00 83.50 82 ASN A N 1
ATOM 606 C CA . ASN A 1 82 ? 6.477 -17.893 7.385 1.00 83.50 82 ASN A CA 1
ATOM 607 C C . ASN A 1 82 ? 7.432 -18.878 6.696 1.00 83.50 82 ASN A C 1
ATOM 609 O O . ASN A 1 82 ? 8.536 -18.500 6.304 1.00 83.50 82 ASN A O 1
ATOM 613 N N . GLU A 1 83 ? 6.995 -20.117 6.481 1.00 87.56 83 GLU A N 1
ATOM 614 C CA . GLU A 1 83 ? 7.738 -21.124 5.724 1.00 87.56 83 GLU A CA 1
ATOM 615 C C . GLU A 1 83 ? 7.988 -20.674 4.274 1.00 87.56 83 GLU A C 1
ATOM 617 O O . GLU A 1 83 ? 9.128 -20.676 3.808 1.00 87.56 83 GLU A O 1
ATOM 622 N N . SER A 1 84 ? 6.954 -20.204 3.569 1.00 89.44 84 SER A N 1
ATOM 623 C CA . SER A 1 84 ? 7.097 -19.719 2.189 1.00 89.44 84 SER A CA 1
ATOM 624 C C . SER A 1 84 ? 8.023 -18.495 2.067 1.00 89.44 84 SER A C 1
ATOM 626 O O . SER A 1 84 ? 8.831 -18.424 1.138 1.00 89.44 84 SER A O 1
ATOM 628 N N . LEU A 1 85 ? 7.979 -17.566 3.030 1.00 86.75 85 LEU A N 1
ATOM 629 C CA . LEU A 1 85 ? 8.875 -16.405 3.081 1.00 86.75 85 LEU A CA 1
ATOM 630 C C . LEU A 1 85 ? 10.320 -16.803 3.410 1.00 86.75 85 LEU A C 1
ATOM 632 O O . LEU A 1 85 ? 11.266 -16.235 2.859 1.00 86.75 85 LEU A O 1
ATOM 636 N N . MET A 1 86 ? 10.509 -17.811 4.266 1.00 87.31 86 MET A N 1
ATOM 637 C CA . MET A 1 86 ? 11.827 -18.374 4.547 1.00 87.31 86 MET A CA 1
ATOM 638 C C . MET A 1 86 ? 12.444 -18.980 3.281 1.00 87.31 86 MET A C 1
ATOM 640 O O . MET A 1 86 ? 13.605 -18.690 2.979 1.00 87.31 86 MET A O 1
ATOM 644 N N . TYR A 1 87 ? 11.675 -19.770 2.525 1.00 90.38 87 TYR A N 1
ATOM 645 C CA . TYR A 1 87 ? 12.131 -20.339 1.255 1.00 90.38 87 TYR A CA 1
ATOM 646 C C . TYR A 1 87 ? 12.471 -19.259 0.227 1.00 90.38 87 TYR A C 1
ATOM 648 O O . TYR A 1 87 ? 13.511 -19.352 -0.422 1.00 90.38 87 TYR A O 1
ATOM 656 N N . LEU A 1 88 ? 11.667 -18.196 0.126 1.00 89.00 88 LEU A N 1
ATOM 657 C CA . LEU A 1 88 ? 11.992 -17.045 -0.718 1.00 89.00 88 LEU A CA 1
ATOM 658 C C . LEU A 1 88 ? 13.352 -16.438 -0.339 1.00 89.00 88 LEU A C 1
ATOM 660 O O . LEU A 1 88 ? 14.188 -16.202 -1.211 1.00 89.00 88 LEU A O 1
ATOM 664 N N . GLY A 1 89 ? 13.602 -16.240 0.957 1.00 87.56 89 GLY A N 1
ATOM 665 C CA . GLY A 1 89 ? 14.885 -15.751 1.459 1.00 87.56 89 GLY A CA 1
ATOM 666 C C . GLY A 1 89 ? 16.063 -16.661 1.094 1.00 87.56 89 GLY A C 1
ATOM 667 O O . GLY A 1 89 ? 17.113 -16.173 0.680 1.00 87.56 89 GLY A O 1
ATOM 668 N N . GLN A 1 90 ? 15.884 -17.981 1.191 1.00 87.38 90 GLN A N 1
ATOM 669 C CA . GLN A 1 90 ? 16.893 -18.958 0.767 1.00 87.38 90 GLN A CA 1
ATOM 670 C C . GLN A 1 90 ? 17.144 -18.901 -0.745 1.00 87.38 90 GLN A C 1
ATOM 672 O O . GLN A 1 90 ? 18.295 -18.949 -1.177 1.00 87.38 90 GLN A O 1
ATOM 677 N N . CYS A 1 91 ? 16.096 -18.756 -1.559 1.00 86.81 91 CYS A N 1
ATOM 678 C CA . CYS A 1 91 ? 16.232 -18.594 -3.005 1.00 86.81 91 CYS A CA 1
ATOM 679 C C . CYS A 1 91 ? 17.011 -17.329 -3.376 1.00 86.81 91 CYS A C 1
ATOM 681 O O . CYS A 1 91 ? 17.864 -17.390 -4.261 1.00 86.81 91 CYS A O 1
ATOM 683 N N . LEU A 1 92 ? 16.752 -16.207 -2.698 1.00 85.81 92 LEU A N 1
ATOM 684 C CA . LEU A 1 92 ? 17.492 -14.960 -2.909 1.00 85.81 92 LEU A CA 1
ATOM 685 C C . LEU A 1 92 ? 18.974 -15.118 -2.554 1.00 85.81 92 LEU A C 1
ATOM 687 O O . LEU A 1 92 ? 19.817 -14.717 -3.350 1.00 85.81 92 LEU A O 1
ATOM 691 N N . GLN A 1 93 ? 19.284 -15.763 -1.424 1.00 84.38 93 GLN A N 1
ATOM 692 C CA . GLN A 1 93 ? 20.664 -16.056 -1.021 1.00 84.38 93 GLN A CA 1
ATOM 693 C C . GLN A 1 93 ? 21.388 -16.934 -2.052 1.00 84.38 93 GLN A C 1
ATOM 695 O O . GLN A 1 93 ? 22.500 -16.632 -2.472 1.00 84.38 93 GLN A O 1
ATOM 700 N N . MET A 1 94 ? 20.745 -18.009 -2.516 1.00 83.75 94 MET A N 1
ATOM 701 C CA . MET A 1 94 ? 21.341 -18.872 -3.540 1.00 83.75 94 MET A CA 1
ATOM 702 C C . MET A 1 94 ? 21.600 -18.105 -4.843 1.00 83.75 94 MET A C 1
ATOM 704 O O . MET A 1 94 ? 22.635 -18.298 -5.478 1.00 83.75 94 MET A O 1
ATOM 708 N N . GLN A 1 95 ? 20.687 -17.219 -5.249 1.00 78.50 95 GLN A N 1
ATOM 709 C CA . GLN A 1 95 ? 20.866 -16.415 -6.460 1.00 78.50 95 GLN A CA 1
ATOM 710 C C . GLN A 1 95 ? 21.955 -15.343 -6.317 1.00 78.50 95 GLN A C 1
ATOM 712 O O . GLN A 1 95 ? 22.685 -15.120 -7.286 1.00 78.50 95 GLN A O 1
ATOM 717 N N . SER A 1 96 ? 22.106 -14.709 -5.148 1.00 75.44 96 SER A N 1
ATOM 718 C CA . SER A 1 96 ? 23.197 -13.753 -4.904 1.00 75.44 96 SER A CA 1
ATOM 719 C C . SER A 1 96 ? 24.561 -14.445 -4.958 1.00 75.44 96 SER A C 1
ATOM 721 O O . SER A 1 96 ? 25.490 -13.935 -5.586 1.00 75.44 96 SER A O 1
ATOM 723 N N . ASP A 1 97 ? 24.665 -15.651 -4.396 1.00 72.31 97 ASP A N 1
ATOM 724 C CA . ASP A 1 97 ? 25.909 -16.426 -4.380 1.00 72.31 97 ASP A CA 1
ATOM 725 C C . ASP A 1 97 ? 26.314 -16.882 -5.799 1.00 72.31 97 ASP A C 1
ATOM 727 O O . ASP A 1 97 ? 27.488 -16.818 -6.176 1.00 72.31 97 ASP A O 1
ATOM 731 N N . ILE A 1 98 ? 25.338 -17.270 -6.632 1.00 68.69 98 ILE A N 1
ATOM 732 C CA . ILE A 1 98 ? 25.560 -17.646 -8.041 1.00 68.69 98 ILE A CA 1
ATOM 733 C C . ILE A 1 98 ? 26.003 -16.440 -8.882 1.00 68.69 98 ILE A C 1
ATOM 735 O O . ILE A 1 98 ? 26.917 -16.576 -9.703 1.00 68.69 98 ILE A O 1
ATOM 739 N N . GLY A 1 99 ? 25.404 -15.262 -8.659 1.00 59.50 99 GLY A N 1
ATOM 740 C CA . GLY A 1 99 ? 25.786 -14.012 -9.326 1.00 59.50 99 GLY A CA 1
ATOM 741 C C . GLY A 1 99 ? 27.255 -13.631 -9.102 1.00 59.50 99 GLY A C 1
ATOM 742 O O . GLY A 1 99 ? 27.883 -13.050 -9.987 1.00 59.50 99 GLY A O 1
ATOM 743 N N . ASN A 1 100 ? 27.826 -14.043 -7.966 1.00 54.25 100 ASN A N 1
ATOM 744 C CA . ASN A 1 100 ? 29.225 -13.808 -7.614 1.00 54.25 100 ASN A CA 1
ATOM 745 C C . ASN A 1 100 ? 30.195 -14.889 -8.130 1.00 54.25 100 ASN A C 1
ATOM 747 O O . ASN A 1 100 ? 31.394 -14.624 -8.226 1.00 54.25 100 ASN A O 1
ATOM 751 N N . SER A 1 101 ? 29.717 -16.091 -8.480 1.00 54.16 101 SER A N 1
ATOM 752 C CA . SER A 1 101 ? 30.587 -17.247 -8.760 1.00 54.16 101 SER A CA 1
ATOM 753 C C . SER A 1 101 ? 30.605 -17.713 -10.227 1.00 54.16 101 SER A C 1
ATOM 755 O O . SER A 1 101 ? 31.556 -18.377 -10.641 1.00 54.16 101 SER A O 1
ATOM 757 N N . ILE A 1 102 ? 29.620 -17.358 -11.067 1.00 51.06 102 ILE A N 1
ATOM 758 C CA . ILE A 1 102 ? 29.478 -17.977 -12.400 1.00 51.06 102 ILE A CA 1
ATOM 759 C C . ILE A 1 102 ? 29.359 -16.942 -13.534 1.00 51.06 102 ILE A C 1
ATOM 761 O O . ILE A 1 102 ? 28.275 -16.532 -13.940 1.00 51.06 102 ILE A O 1
ATOM 765 N N . LYS A 1 103 ? 30.499 -16.620 -14.167 1.00 47.56 103 LYS A N 1
ATOM 766 C CA . LYS A 1 103 ? 30.566 -16.132 -15.563 1.00 47.56 103 LYS A CA 1
ATOM 767 C C . LYS A 1 103 ? 30.370 -17.296 -16.553 1.00 47.56 103 LYS A C 1
ATOM 769 O O . LYS A 1 103 ? 31.244 -17.562 -17.374 1.00 47.56 103 LYS A O 1
ATOM 774 N N . SER A 1 104 ? 29.262 -18.034 -16.472 1.00 44.75 104 SER A N 1
ATOM 775 C CA . SER A 1 104 ? 29.011 -19.164 -17.380 1.00 44.75 104 SER A CA 1
ATOM 776 C C . SER A 1 104 ? 27.570 -19.221 -17.890 1.00 44.75 104 SER A C 1
ATOM 778 O O . SER A 1 104 ? 26.640 -19.538 -17.159 1.00 44.75 104 SER A O 1
ATOM 780 N N . HIS A 1 105 ? 27.430 -18.919 -19.184 1.00 45.97 105 HIS A N 1
ATOM 781 C CA . HIS A 1 105 ? 26.529 -19.566 -20.146 1.00 45.97 105 HIS A CA 1
ATOM 782 C C . HIS A 1 105 ? 25.046 -19.739 -19.765 1.00 45.97 105 HIS A C 1
ATOM 784 O O . HIS A 1 105 ? 24.458 -20.791 -20.004 1.00 45.97 105 HIS A O 1
ATOM 790 N N . SER A 1 106 ? 24.380 -18.682 -19.293 1.00 44.88 106 SER A N 1
ATOM 791 C CA . SER A 1 106 ? 22.915 -18.638 -19.375 1.00 44.88 106 SER A CA 1
ATOM 792 C C . SER A 1 106 ? 22.493 -18.314 -20.810 1.00 44.88 106 SER A C 1
ATOM 794 O O . SER A 1 106 ? 22.730 -17.210 -21.304 1.00 44.88 106 SER A O 1
ATOM 796 N N . HIS A 1 107 ? 21.854 -19.279 -21.472 1.00 42.31 107 HIS A N 1
ATOM 797 C CA . HIS A 1 107 ? 21.169 -19.121 -22.756 1.00 42.31 107 HIS A CA 1
ATOM 798 C C . HIS A 1 107 ? 20.358 -17.819 -22.832 1.00 42.31 107 HIS A C 1
ATOM 800 O O . HIS A 1 107 ? 19.809 -17.377 -21.826 1.00 42.31 107 HIS A O 1
ATOM 806 N N . HIS A 1 108 ? 20.278 -17.241 -24.037 1.00 40.41 108 HIS A N 1
ATOM 807 C CA . HIS A 1 108 ? 19.591 -15.997 -24.404 1.00 40.41 108 HIS A CA 1
ATOM 808 C C . HIS A 1 108 ? 18.149 -15.896 -23.869 1.00 40.41 108 HIS A C 1
ATOM 810 O O . HIS A 1 108 ? 17.170 -16.094 -24.586 1.00 40.41 108 HIS A O 1
ATOM 816 N N . ARG A 1 109 ? 18.006 -15.574 -22.588 1.00 52.28 109 ARG A N 1
ATOM 817 C CA . ARG A 1 109 ? 16.763 -15.138 -21.968 1.00 52.28 109 ARG A CA 1
ATOM 818 C C . ARG A 1 109 ? 16.895 -13.636 -21.825 1.00 52.28 109 ARG A C 1
ATOM 820 O O . ARG A 1 109 ? 17.861 -13.158 -21.234 1.00 52.28 109 ARG A O 1
ATOM 827 N N . ASN A 1 110 ? 15.957 -12.894 -22.407 1.00 55.78 110 ASN A N 1
ATOM 828 C CA . ASN A 1 110 ? 15.923 -11.451 -22.214 1.00 55.78 110 ASN A CA 1
ATOM 829 C C . ASN A 1 110 ? 15.941 -11.147 -20.706 1.00 55.78 110 ASN A C 1
ATOM 831 O O . ASN A 1 110 ? 15.180 -11.780 -19.967 1.00 55.78 110 ASN A O 1
ATOM 835 N N . PRO A 1 111 ? 16.779 -10.202 -20.246 1.00 63.00 111 PRO A N 1
ATOM 836 C CA . PRO A 1 111 ? 16.835 -9.833 -18.840 1.00 63.00 111 PRO A CA 1
ATOM 837 C C . PRO A 1 111 ? 15.455 -9.341 -18.389 1.00 63.00 111 PRO A C 1
ATOM 839 O O . PRO A 1 111 ? 14.912 -8.382 -18.942 1.00 63.00 111 PRO A O 1
ATOM 842 N N . GLN A 1 112 ? 14.869 -10.024 -17.407 1.00 70.81 112 GLN A N 1
ATOM 843 C CA . GLN A 1 112 ? 13.603 -9.626 -16.800 1.00 70.81 112 GLN A CA 1
ATOM 844 C C . GLN A 1 112 ? 13.877 -8.552 -15.748 1.00 70.81 112 GLN A C 1
ATOM 846 O O . GLN A 1 112 ? 14.789 -8.689 -14.938 1.00 70.81 112 GLN A O 1
ATOM 851 N N . LYS A 1 113 ? 13.107 -7.462 -15.772 1.00 79.50 113 LYS A N 1
ATOM 852 C CA . LYS A 1 113 ? 13.205 -6.403 -14.762 1.00 79.50 113 LYS A CA 1
ATOM 853 C C . LYS A 1 113 ? 12.299 -6.766 -13.589 1.00 79.50 113 LYS A C 1
ATOM 855 O O . LYS A 1 113 ? 11.116 -7.009 -13.801 1.00 79.50 113 LYS A O 1
ATOM 860 N N . ALA A 1 114 ? 12.848 -6.764 -12.380 1.00 82.94 114 ALA A N 1
ATOM 861 C CA . ALA A 1 114 ? 12.097 -6.939 -11.142 1.00 82.94 114 ALA A CA 1
ATOM 862 C C . ALA A 1 114 ? 12.307 -5.719 -10.237 1.00 82.94 114 ALA A C 1
ATOM 864 O O . ALA A 1 114 ? 13.406 -5.164 -10.180 1.00 82.94 114 ALA A O 1
ATOM 865 N N . ILE A 1 115 ? 11.247 -5.300 -9.549 1.00 86.50 115 ILE A N 1
ATOM 866 C CA . ILE A 1 115 ? 11.279 -4.257 -8.521 1.00 86.50 115 ILE A CA 1
ATOM 867 C C . ILE A 1 115 ? 10.742 -4.895 -7.245 1.00 86.50 115 ILE A C 1
ATOM 869 O O . ILE A 1 115 ? 9.685 -5.521 -7.270 1.00 86.50 115 ILE A O 1
ATOM 873 N N . MET A 1 116 ? 11.473 -4.738 -6.145 1.00 88.56 116 MET A N 1
ATOM 874 C CA . MET A 1 116 ? 11.035 -5.153 -4.817 1.00 88.56 116 MET A CA 1
ATOM 875 C C . MET A 1 116 ? 10.700 -3.900 -4.013 1.00 88.56 116 MET A C 1
ATOM 877 O O . MET A 1 116 ? 11.547 -3.020 -3.863 1.00 88.56 116 MET A O 1
ATOM 881 N N . ILE A 1 117 ? 9.465 -3.819 -3.521 1.00 90.06 117 ILE A N 1
ATOM 882 C CA . ILE A 1 117 ? 9.025 -2.776 -2.594 1.00 90.06 117 ILE A CA 1
ATOM 883 C C . ILE A 1 117 ? 9.053 -3.385 -1.199 1.00 90.06 117 ILE A C 1
ATOM 885 O O . ILE A 1 117 ? 8.526 -4.474 -0.987 1.00 90.06 117 ILE A O 1
ATOM 889 N N . VAL A 1 118 ? 9.700 -2.694 -0.267 1.00 88.25 118 VAL A N 1
ATOM 890 C CA . VAL A 1 118 ? 9.889 -3.170 1.100 1.00 88.25 118 VAL A CA 1
ATOM 891 C C . VAL A 1 118 ? 9.163 -2.227 2.042 1.00 88.25 118 VAL A C 1
ATOM 893 O O . VAL A 1 118 ? 9.503 -1.049 2.122 1.00 88.25 118 VAL A O 1
ATOM 896 N N . THR A 1 119 ? 8.171 -2.750 2.752 1.00 86.12 119 THR A N 1
ATOM 897 C CA . THR A 1 119 ? 7.437 -2.029 3.794 1.00 86.12 119 THR A CA 1
ATOM 898 C C . THR A 1 119 ? 7.952 -2.476 5.155 1.00 86.12 119 THR A C 1
ATOM 900 O O . THR A 1 119 ? 7.887 -3.661 5.481 1.00 86.12 119 THR A O 1
ATOM 903 N N . ALA A 1 120 ? 8.478 -1.539 5.938 1.00 83.44 120 ALA A N 1
ATOM 904 C CA . ALA A 1 120 ? 8.988 -1.787 7.280 1.00 83.44 120 ALA A CA 1
ATOM 905 C C . ALA A 1 120 ? 8.242 -0.902 8.281 1.00 83.44 120 ALA A C 1
ATOM 907 O O . ALA A 1 120 ? 8.053 0.286 8.025 1.00 83.44 120 ALA A O 1
ATOM 908 N N . ASP A 1 121 ? 7.842 -1.483 9.410 1.00 81.69 121 ASP A N 1
ATOM 909 C CA . ASP A 1 121 ? 7.231 -0.745 10.513 1.00 81.69 121 ASP A CA 1
ATOM 910 C C . ASP A 1 121 ? 8.340 -0.212 11.445 1.00 81.69 121 ASP A C 1
ATOM 912 O O . ASP A 1 121 ? 9.096 -1.019 12.001 1.00 81.69 121 ASP A O 1
ATOM 916 N N . PRO A 1 122 ? 8.478 1.120 11.613 1.00 79.69 122 PRO A N 1
ATOM 917 C CA . PRO A 1 122 ? 9.485 1.709 12.494 1.00 79.69 122 PRO A CA 1
ATOM 918 C C . PRO A 1 122 ? 9.202 1.493 13.990 1.00 79.69 122 PRO A C 1
ATOM 920 O O . PRO A 1 122 ? 10.121 1.644 14.794 1.00 79.69 122 PRO A O 1
ATOM 923 N N . VAL A 1 123 ? 7.965 1.158 14.370 1.00 81.00 123 VAL A N 1
ATOM 924 C CA . VAL A 1 123 ? 7.543 0.931 15.768 1.00 81.00 123 VAL A CA 1
ATOM 925 C C . VAL A 1 123 ? 7.289 -0.563 16.047 1.00 81.00 123 VAL A C 1
ATOM 927 O O . VAL A 1 123 ? 7.105 -0.961 17.196 1.00 81.00 123 VAL A O 1
ATOM 930 N N . GLY A 1 124 ? 7.306 -1.398 15.006 1.00 74.94 124 GLY A N 1
ATOM 931 C CA . GLY A 1 124 ? 7.036 -2.835 15.077 1.00 74.94 124 GLY A CA 1
ATOM 932 C C . GLY A 1 124 ? 8.177 -3.686 15.652 1.00 74.94 124 GLY A C 1
ATOM 933 O O . GLY A 1 124 ? 9.170 -3.188 16.184 1.00 74.94 124 GLY A O 1
ATOM 934 N N . ASP A 1 125 ? 8.049 -5.015 15.535 1.00 80.00 125 ASP A N 1
ATOM 935 C CA . ASP A 1 125 ? 9.073 -5.960 16.007 1.00 80.00 125 ASP A CA 1
ATOM 936 C C . ASP A 1 125 ? 10.394 -5.766 15.248 1.00 80.00 125 ASP A C 1
ATOM 938 O O . ASP A 1 125 ? 10.505 -6.038 14.048 1.00 80.00 125 ASP A O 1
ATOM 942 N N . PHE A 1 126 ? 11.430 -5.366 15.989 1.00 84.06 126 PHE A N 1
ATOM 943 C CA . PHE A 1 126 ? 12.788 -5.204 15.482 1.00 84.06 126 PHE A CA 1
ATOM 944 C C . PHE A 1 126 ? 13.289 -6.446 14.735 1.00 84.06 126 PHE A C 1
ATOM 946 O O . PHE A 1 126 ? 13.957 -6.317 13.708 1.00 84.06 126 PHE A O 1
ATOM 953 N N . ASN A 1 127 ? 12.975 -7.653 15.214 1.00 82.88 127 ASN A N 1
ATOM 954 C CA . ASN A 1 127 ? 13.447 -8.877 14.569 1.00 82.88 127 ASN A CA 1
ATOM 955 C C . ASN A 1 127 ? 12.786 -9.093 13.204 1.00 82.88 127 ASN A C 1
ATOM 957 O O . ASN A 1 127 ? 13.471 -9.493 12.260 1.00 82.88 127 ASN A O 1
ATOM 961 N N . ALA A 1 128 ? 11.483 -8.820 13.096 1.00 79.19 128 ALA A N 1
ATOM 962 C CA . ALA A 1 128 ? 10.749 -8.911 11.839 1.00 79.19 128 ALA A CA 1
ATOM 963 C C . ALA A 1 128 ? 11.275 -7.878 10.829 1.00 79.19 128 ALA A C 1
ATOM 965 O O . ALA A 1 128 ? 11.672 -8.242 9.720 1.00 79.19 128 ALA A O 1
ATOM 966 N N . THR A 1 129 ? 11.401 -6.615 11.244 1.00 85.06 129 THR A N 1
ATOM 967 C CA . THR A 1 129 ? 11.944 -5.537 10.404 1.00 85.06 129 THR A CA 1
ATOM 968 C C . THR A 1 129 ? 13.391 -5.817 9.973 1.00 85.06 129 THR A C 1
ATOM 970 O O . THR A 1 129 ? 13.731 -5.669 8.799 1.00 85.06 129 THR A O 1
ATOM 973 N N . SER A 1 130 ? 14.243 -6.310 10.878 1.00 86.00 130 SER A N 1
ATOM 974 C CA . SER A 1 130 ? 15.627 -6.704 10.570 1.00 86.00 130 SER A CA 1
ATOM 975 C C . SER A 1 130 ? 15.697 -7.838 9.539 1.00 86.00 130 SER A C 1
ATOM 977 O O . SER A 1 130 ? 16.507 -7.799 8.607 1.00 86.00 130 SER A O 1
ATOM 979 N N . GLN A 1 131 ? 14.816 -8.836 9.644 1.00 83.88 131 GLN A N 1
ATOM 980 C CA . GLN A 1 131 ? 14.751 -9.942 8.689 1.00 83.88 131 GLN A CA 1
ATOM 981 C C . GLN A 1 131 ? 14.325 -9.477 7.290 1.00 83.88 131 GLN A C 1
ATOM 983 O O . GLN A 1 131 ? 14.956 -9.870 6.305 1.00 83.88 131 GLN A O 1
ATOM 988 N N . ILE A 1 132 ? 13.319 -8.604 7.206 1.00 85.50 132 ILE A N 1
ATOM 989 C CA . ILE A 1 132 ? 12.857 -8.001 5.950 1.00 85.50 132 ILE A CA 1
ATOM 990 C C . ILE A 1 132 ? 13.991 -7.204 5.285 1.00 85.50 132 ILE A C 1
ATOM 992 O O . ILE A 1 132 ? 14.276 -7.382 4.096 1.00 85.50 132 ILE A O 1
ATOM 996 N N . LEU A 1 133 ? 14.697 -6.374 6.057 1.00 88.06 133 LEU A N 1
ATOM 997 C CA . LEU A 1 133 ? 15.822 -5.587 5.549 1.00 88.06 133 LEU A CA 1
ATOM 998 C C . LEU A 1 133 ? 16.977 -6.479 5.076 1.00 88.06 133 LEU A C 1
ATOM 1000 O O . LEU A 1 133 ? 17.563 -6.207 4.025 1.00 88.06 133 LEU A O 1
ATOM 1004 N N . ARG A 1 134 ? 17.258 -7.590 5.768 1.00 86.00 134 ARG A N 1
ATOM 1005 C CA . ARG A 1 134 ? 18.259 -8.570 5.318 1.00 86.00 134 ARG A CA 1
ATOM 1006 C C . ARG A 1 134 ? 17.905 -9.161 3.952 1.00 86.00 134 ARG A C 1
ATOM 1008 O O . ARG A 1 134 ? 18.766 -9.213 3.078 1.00 86.00 134 ARG A O 1
ATOM 1015 N N . TYR A 1 135 ? 16.650 -9.558 3.735 1.00 86.12 135 TYR A N 1
ATOM 1016 C CA . TYR A 1 135 ? 16.208 -10.067 2.430 1.00 86.12 135 TYR A CA 1
ATOM 1017 C C . TYR A 1 135 ? 16.307 -9.013 1.327 1.00 86.12 135 TYR A C 1
ATOM 1019 O O . TYR A 1 135 ? 16.727 -9.332 0.215 1.00 86.12 135 TYR A O 1
ATOM 1027 N N . SER A 1 136 ? 16.001 -7.752 1.638 1.00 85.31 136 SER A N 1
ATOM 1028 C CA . SER A 1 136 ? 16.138 -6.654 0.677 1.00 85.31 136 SER A CA 1
ATOM 1029 C C . SER A 1 136 ? 17.590 -6.411 0.246 1.00 85.31 136 SER A C 1
ATOM 1031 O O . SER A 1 136 ? 17.850 -6.114 -0.922 1.00 85.31 136 SER A O 1
ATOM 1033 N N . ALA A 1 137 ? 18.547 -6.584 1.164 1.00 85.12 137 ALA A N 1
ATOM 1034 C CA . ALA A 1 137 ? 19.968 -6.471 0.862 1.00 85.12 137 ALA A CA 1
ATOM 1035 C C . ALA A 1 137 ? 20.419 -7.591 -0.087 1.00 85.12 137 ALA A C 1
ATOM 1037 O O . ALA A 1 137 ? 21.011 -7.299 -1.123 1.00 85.12 137 ALA A O 1
ATOM 1038 N N . LEU A 1 138 ? 20.034 -8.840 0.196 1.00 82.94 138 LEU A N 1
ATOM 1039 C CA . LEU A 1 138 ? 20.323 -9.985 -0.676 1.00 82.94 138 LEU A CA 1
ATOM 1040 C C . LEU A 1 138 ? 19.715 -9.812 -2.073 1.00 82.94 138 LEU A C 1
ATOM 1042 O O . LEU A 1 138 ? 20.378 -10.044 -3.080 1.00 82.94 138 LEU A O 1
ATOM 1046 N N . ALA A 1 139 ? 18.477 -9.321 -2.158 1.00 83.31 139 ALA A N 1
ATOM 1047 C CA . ALA A 1 139 ? 17.816 -9.070 -3.437 1.00 83.31 139 ALA A CA 1
ATOM 1048 C C . ALA A 1 139 ? 18.530 -8.009 -4.295 1.00 83.31 139 ALA A C 1
ATOM 1050 O O . ALA A 1 139 ? 18.477 -8.080 -5.522 1.00 83.31 139 ALA A O 1
ATOM 1051 N N . ARG A 1 140 ? 19.226 -7.038 -3.683 1.00 78.06 140 ARG A N 1
ATOM 1052 C CA . ARG A 1 140 ? 20.047 -6.060 -4.423 1.00 78.06 140 ARG A CA 1
ATOM 1053 C C . ARG A 1 140 ? 21.287 -6.684 -5.059 1.00 78.06 140 ARG A C 1
ATOM 1055 O O . ARG A 1 140 ? 21.768 -6.152 -6.059 1.00 78.06 140 ARG A O 1
ATOM 1062 N N . GLU A 1 141 ? 21.813 -7.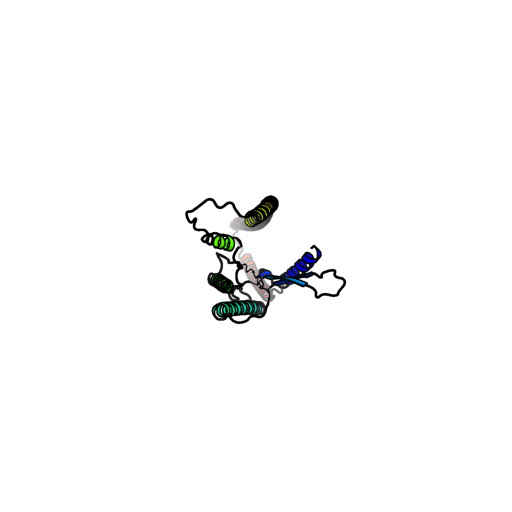754 -4.474 1.00 71.94 141 GLU A N 1
ATOM 1063 C CA . GLU A 1 141 ? 23.004 -8.458 -4.959 1.00 71.94 141 GLU A CA 1
ATOM 1064 C C . GLU A 1 141 ? 22.682 -9.420 -6.110 1.00 71.94 141 GLU A C 1
ATOM 1066 O O . GLU A 1 141 ? 23.556 -9.722 -6.925 1.00 71.94 141 GLU A O 1
ATOM 1071 N N . VAL A 1 142 ? 21.411 -9.818 -6.254 1.00 68.69 142 VAL A N 1
ATOM 1072 C CA . VAL A 1 142 ? 20.880 -10.523 -7.430 1.00 68.69 142 VAL A CA 1
ATOM 1073 C C . VAL A 1 142 ? 20.837 -9.553 -8.618 1.00 68.69 142 VAL A C 1
ATOM 1075 O O . VAL A 1 142 ? 19.813 -8.969 -8.975 1.00 68.69 142 VAL A O 1
ATOM 1078 N N . THR A 1 143 ? 21.998 -9.301 -9.213 1.00 59.56 143 THR A N 1
ATOM 1079 C CA . THR A 1 143 ? 22.130 -8.315 -10.284 1.00 59.56 143 THR A CA 1
ATOM 1080 C C . THR A 1 143 ? 21.637 -8.876 -11.616 1.00 59.56 143 THR A C 1
ATOM 1082 O O . THR A 1 143 ? 22.291 -9.672 -12.283 1.00 59.56 143 THR A O 1
ATOM 1085 N N . VAL A 1 144 ? 20.497 -8.359 -12.079 1.00 55.94 144 VAL A N 1
ATOM 1086 C CA . VAL A 1 144 ? 20.304 -8.153 -13.518 1.00 55.94 144 VAL A CA 1
ATOM 1087 C C . VAL A 1 144 ? 21.295 -7.052 -13.898 1.00 55.94 144 VAL A C 1
ATOM 1089 O O . VAL A 1 144 ? 21.247 -5.994 -13.261 1.00 55.94 144 VAL A O 1
ATOM 1092 N N . PRO A 1 145 ? 22.216 -7.258 -14.860 1.00 51.09 145 PRO A N 1
ATOM 1093 C CA . PRO A 1 145 ? 23.195 -6.243 -15.224 1.00 51.09 145 PRO A CA 1
ATOM 1094 C C . PRO A 1 145 ? 22.460 -4.936 -15.514 1.00 51.09 145 PRO A C 1
ATOM 1096 O O . PRO A 1 145 ? 21.657 -4.844 -16.446 1.00 51.09 145 PRO A O 1
ATOM 1099 N N . ARG A 1 146 ? 22.683 -3.938 -14.651 1.00 45.00 146 ARG A N 1
ATOM 1100 C CA . ARG A 1 146 ? 22.144 -2.598 -14.850 1.00 45.00 146 ARG A CA 1
ATOM 1101 C C . ARG A 1 146 ? 22.711 -2.118 -16.170 1.00 45.00 146 ARG A C 1
ATOM 1103 O O . ARG A 1 146 ? 23.924 -1.986 -16.295 1.00 45.00 146 ARG A O 1
ATOM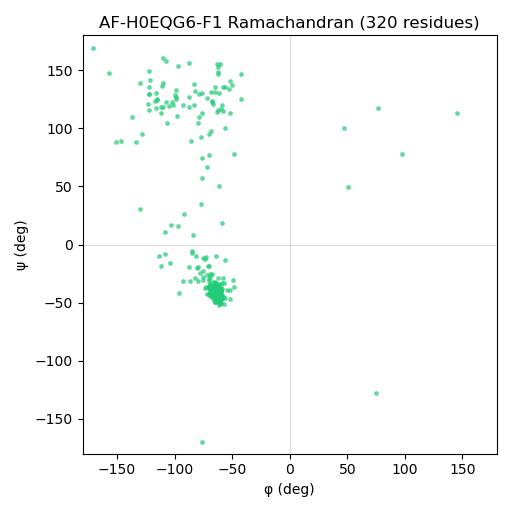 1110 N N . ILE A 1 147 ? 21.839 -1.881 -17.144 1.00 47.19 147 ILE A N 1
ATOM 1111 C CA . ILE A 1 147 ? 22.224 -1.144 -18.342 1.00 47.19 147 ILE A CA 1
ATOM 1112 C C . ILE A 1 147 ? 22.731 0.205 -17.816 1.00 47.19 147 ILE A C 1
ATOM 1114 O O . ILE A 1 147 ? 21.952 0.906 -17.159 1.00 47.19 147 ILE A O 1
ATOM 1118 N N . PRO A 1 148 ? 24.026 0.529 -17.976 1.00 43.62 148 PRO A N 1
ATOM 1119 C CA . PRO A 1 148 ? 24.550 1.796 -17.502 1.00 43.62 148 PRO A CA 1
ATOM 1120 C C . PRO A 1 148 ? 23.730 2.920 -18.135 1.00 43.62 148 PRO A C 1
ATOM 1122 O O . PRO A 1 148 ? 23.382 2.856 -19.315 1.00 43.62 148 PRO A O 1
ATOM 1125 N N . SER A 1 149 ? 23.363 3.916 -17.325 1.00 44.56 149 SER A N 1
ATOM 1126 C CA . SER A 1 149 ? 22.647 5.097 -17.806 1.00 44.56 149 SER A CA 1
ATOM 1127 C C . SER A 1 149 ? 23.383 5.669 -19.015 1.00 44.56 149 SER A C 1
ATOM 1129 O O . SER A 1 149 ? 24.612 5.783 -18.985 1.00 44.56 149 SER A O 1
ATOM 1131 N N . VAL A 1 150 ? 22.637 6.064 -20.047 1.00 53.03 150 VAL A N 1
ATOM 1132 C CA . VAL A 1 150 ? 23.156 6.690 -21.276 1.00 53.03 150 VAL A CA 1
ATOM 1133 C C . VAL A 1 150 ? 24.109 7.853 -20.946 1.00 53.03 150 VAL A C 1
ATOM 1135 O O . VAL A 1 150 ? 25.107 8.063 -21.629 1.00 53.03 150 VAL A O 1
ATOM 1138 N N . THR A 1 151 ? 23.884 8.530 -19.814 1.00 49.56 151 THR A N 1
ATOM 1139 C CA . THR A 1 151 ? 24.733 9.602 -19.273 1.00 49.56 151 THR A CA 1
ATOM 1140 C C . THR A 1 151 ? 26.176 9.160 -18.982 1.00 49.56 151 THR A C 1
ATOM 1142 O O . THR A 1 151 ? 27.109 9.924 -19.210 1.00 49.56 151 THR A O 1
ATOM 1145 N N . SER A 1 152 ? 26.388 7.923 -18.520 1.00 48.75 152 SER A N 1
ATOM 1146 C CA . SER A 1 152 ? 27.727 7.397 -18.203 1.00 48.75 152 SER A CA 1
ATOM 1147 C C . SER A 1 152 ? 28.538 7.027 -19.451 1.00 48.75 152 SER A C 1
ATOM 1149 O O . SER A 1 152 ? 29.755 7.197 -19.466 1.00 48.75 152 SER A O 1
ATOM 1151 N N . THR A 1 153 ? 27.876 6.606 -20.532 1.00 49.53 153 THR A N 1
ATOM 1152 C CA . THR A 1 153 ? 28.523 6.338 -21.826 1.00 49.53 153 THR A CA 1
ATOM 1153 C C . THR A 1 153 ? 28.930 7.634 -22.529 1.00 49.53 153 THR A C 1
ATOM 1155 O O . THR A 1 153 ? 30.010 7.693 -23.110 1.00 49.53 153 THR A O 1
ATOM 1158 N N . ILE A 1 154 ? 28.124 8.693 -22.410 1.00 52.75 154 ILE A N 1
ATOM 1159 C CA . ILE A 1 154 ? 28.430 10.013 -22.986 1.00 52.75 154 ILE A CA 1
ATOM 1160 C C . ILE A 1 154 ? 29.666 10.636 -22.313 1.00 52.75 154 ILE A C 1
ATOM 1162 O O . ILE A 1 154 ? 30.548 11.145 -23.001 1.00 52.75 154 ILE A O 1
ATOM 1166 N N . MET A 1 155 ? 29.790 10.533 -20.983 1.00 51.12 155 MET A N 1
ATOM 1167 C CA . MET A 1 155 ? 30.967 11.037 -20.254 1.00 51.12 155 MET A CA 1
ATOM 1168 C C . MET A 1 155 ? 32.241 10.205 -20.477 1.00 51.12 155 MET A C 1
ATOM 1170 O O . MET A 1 155 ? 33.345 10.732 -20.373 1.00 51.12 155 MET A O 1
ATOM 1174 N N . ALA A 1 156 ? 32.111 8.914 -20.793 1.00 51.28 156 ALA A N 1
ATOM 1175 C CA . ALA A 1 156 ? 33.252 8.062 -21.129 1.00 51.28 156 ALA A CA 1
ATOM 1176 C C . ALA A 1 156 ? 33.762 8.283 -22.567 1.00 51.28 156 ALA A C 1
ATOM 1178 O O . ALA A 1 156 ? 34.928 8.024 -22.849 1.00 51.28 156 ALA A O 1
ATOM 1179 N N . GLN A 1 157 ? 32.912 8.768 -23.478 1.00 49.41 157 GLN A N 1
ATOM 1180 C CA . GLN A 1 157 ? 33.308 9.097 -24.852 1.00 49.41 157 GLN A CA 1
ATOM 1181 C C . GLN A 1 157 ? 33.957 10.481 -24.969 1.00 49.41 157 GLN A C 1
ATOM 1183 O O . GLN A 1 157 ? 34.826 10.672 -25.816 1.00 49.41 157 GLN A O 1
ATOM 1188 N N . SER A 1 158 ? 33.616 11.436 -24.098 1.00 50.00 158 SER A N 1
ATOM 1189 C CA . SER A 1 158 ? 34.217 12.775 -24.131 1.00 50.00 158 SER A CA 1
ATOM 1190 C C . SER A 1 158 ? 35.696 12.793 -23.715 1.00 50.00 158 SER A C 1
ATOM 1192 O O . SER A 1 158 ? 36.453 13.630 -24.210 1.00 50.00 158 SER A O 1
ATOM 1194 N N . THR A 1 159 ? 36.156 11.832 -22.906 1.00 48.66 159 THR A N 1
ATOM 1195 C CA . THR A 1 159 ? 37.577 11.685 -22.527 1.00 48.66 159 THR A CA 1
ATOM 1196 C C . THR A 1 159 ? 38.433 10.969 -23.578 1.00 48.66 159 THR A C 1
ATOM 1198 O O . THR A 1 159 ? 39.659 11.011 -23.494 1.00 48.66 159 THR A O 1
ATOM 1201 N N . ALA A 1 160 ? 37.825 10.376 -24.613 1.00 44.78 160 ALA A N 1
ATOM 1202 C CA . ALA A 1 160 ? 38.534 9.756 -25.738 1.00 44.78 160 ALA A CA 1
ATOM 1203 C C . ALA A 1 160 ? 38.933 10.758 -26.845 1.00 44.78 160 ALA A C 1
ATOM 1205 O O . ALA A 1 160 ? 39.447 10.361 -27.891 1.00 44.78 160 ALA A O 1
ATOM 1206 N N . SER A 1 161 ? 38.765 12.064 -26.610 1.00 45.16 161 SER A N 1
ATOM 1207 C CA . SER A 1 161 ? 39.122 13.151 -27.540 1.00 45.16 161 SER A CA 1
ATOM 1208 C C . SER A 1 161 ? 40.632 13.457 -27.588 1.00 45.16 161 SER A C 1
ATOM 1210 O O . SER A 1 161 ? 41.034 14.608 -27.743 1.00 45.16 161 SER A O 1
ATOM 1212 N N . HIS A 1 162 ? 41.491 12.441 -27.458 1.00 43.75 162 HIS A N 1
ATOM 1213 C CA . HIS A 1 162 ? 42.955 12.584 -27.463 1.00 43.75 162 HIS A CA 1
ATOM 1214 C C . HIS A 1 162 ? 43.645 12.175 -28.778 1.00 43.75 162 HIS A C 1
ATOM 1216 O O . HIS A 1 162 ? 44.864 12.032 -28.808 1.00 43.75 162 HIS A O 1
ATOM 1222 N N . TYR A 1 163 ? 42.916 12.064 -29.893 1.00 43.41 163 TYR A N 1
ATOM 1223 C CA . TYR A 1 163 ? 43.509 11.730 -31.201 1.00 43.41 163 TYR A CA 1
ATOM 1224 C C . TYR A 1 163 ? 43.816 12.915 -32.130 1.00 43.41 163 TYR A C 1
ATOM 1226 O O . TYR A 1 163 ? 44.103 12.698 -33.302 1.00 43.41 163 TYR A O 1
ATOM 1234 N N . PHE A 1 164 ? 43.846 14.157 -31.638 1.00 43.97 164 PHE A N 1
ATOM 1235 C CA . PHE A 1 164 ? 44.344 15.290 -32.429 1.00 43.97 164 PHE A CA 1
ATOM 1236 C C . PHE A 1 164 ? 45.303 16.164 -31.618 1.00 43.97 164 PHE A C 1
ATOM 1238 O O . PHE A 1 164 ? 44.923 17.153 -30.998 1.00 43.97 164 PHE A O 1
ATOM 1245 N N . SER A 1 165 ? 46.585 15.803 -31.654 1.00 43.56 165 SER A N 1
ATOM 1246 C CA . SER A 1 165 ? 47.669 16.748 -31.374 1.00 43.56 165 SER A CA 1
ATOM 1247 C C . SER A 1 165 ? 47.785 17.733 -32.546 1.00 43.56 165 SER A C 1
ATOM 1249 O O . SER A 1 165 ? 47.966 17.278 -33.679 1.00 43.56 165 SER A O 1
ATOM 1251 N N . PRO A 1 166 ? 47.747 19.062 -32.333 1.00 47.16 166 PRO A N 1
ATOM 1252 C CA . PRO A 1 166 ? 48.032 20.021 -33.388 1.00 47.16 166 PRO A CA 1
ATOM 1253 C C . PRO A 1 166 ? 49.550 20.078 -33.593 1.00 47.16 166 PRO A C 1
ATOM 1255 O O . PRO A 1 166 ? 50.281 20.803 -32.917 1.00 47.16 166 PRO A O 1
ATOM 1258 N N . GLY A 1 167 ? 50.042 19.266 -34.526 1.00 40.41 167 GLY A N 1
ATOM 1259 C CA . GLY A 1 167 ? 51.392 19.395 -35.053 1.00 40.41 167 GLY A CA 1
ATOM 1260 C C . GLY A 1 167 ? 51.524 20.697 -35.842 1.00 40.41 167 GLY A C 1
ATOM 1261 O O . GLY A 1 167 ? 50.812 20.921 -36.817 1.00 40.41 167 GLY A O 1
ATOM 1262 N N . ARG A 1 168 ? 52.450 21.557 -35.409 1.00 51.91 168 ARG A N 1
ATOM 1263 C CA . ARG A 1 168 ? 52.971 22.711 -36.157 1.00 51.91 168 ARG A CA 1
ATOM 1264 C C . ARG A 1 168 ? 53.235 22.352 -37.627 1.00 51.91 168 ARG A C 1
ATOM 1266 O O . ARG A 1 168 ? 54.074 21.495 -37.889 1.00 51.91 168 ARG A O 1
ATOM 1273 N N . GLY A 1 169 ? 52.656 23.109 -38.560 1.00 42.22 169 GLY A N 1
ATOM 1274 C CA . GLY A 1 169 ? 53.208 23.246 -39.911 1.00 42.22 169 GLY A CA 1
ATOM 1275 C C . GLY A 1 169 ? 52.181 23.382 -41.032 1.00 42.22 169 GLY A C 1
ATOM 1276 O O . GLY A 1 169 ? 51.523 22.414 -41.377 1.00 42.22 169 GLY A O 1
ATOM 1277 N N . GLY A 1 170 ? 52.160 24.566 -41.655 1.00 44.59 170 GLY A N 1
ATOM 1278 C CA . GLY A 1 170 ? 51.808 24.762 -43.066 1.00 44.59 170 GLY A CA 1
ATOM 1279 C C . GLY A 1 170 ? 50.323 24.689 -43.416 1.00 44.59 170 GLY A C 1
ATOM 1280 O O . GLY A 1 170 ? 49.700 23.640 -43.320 1.00 44.59 170 GLY A O 1
ATOM 1281 N N . GLY A 1 171 ? 49.775 25.801 -43.914 1.00 51.78 171 GLY A N 1
ATOM 1282 C CA . GLY A 1 171 ? 48.452 25.830 -44.533 1.00 51.78 171 GLY A CA 1
ATOM 1283 C C . GLY A 1 171 ? 48.364 24.831 -45.687 1.00 51.78 171 GLY A C 1
ATOM 1284 O O . GLY A 1 171 ? 48.833 25.103 -46.788 1.00 51.78 171 GLY A O 1
ATOM 1285 N N . ARG A 1 172 ? 47.761 23.669 -45.427 1.00 57.75 172 ARG A N 1
ATOM 1286 C CA . ARG A 1 172 ? 47.232 22.784 -46.463 1.00 57.75 172 ARG A CA 1
ATOM 1287 C C . ARG A 1 172 ? 45.770 23.154 -46.640 1.00 57.75 172 ARG A C 1
ATOM 1289 O O . ARG A 1 172 ? 44.995 23.112 -45.689 1.00 57.75 172 ARG A O 1
ATOM 1296 N N . THR A 1 173 ? 45.414 23.557 -47.852 1.00 61.50 173 THR A N 1
ATOM 1297 C CA . THR A 1 173 ? 44.015 23.652 -48.256 1.00 61.50 173 THR A CA 1
ATOM 1298 C C . THR A 1 173 ? 43.409 22.251 -48.177 1.00 61.50 173 THR A C 1
ATOM 1300 O O . THR A 1 173 ? 44.034 21.323 -48.705 1.00 61.50 173 THR A O 1
ATOM 1303 N N . PRO A 1 174 ? 42.250 22.081 -47.522 1.00 62.06 174 PRO A N 1
ATOM 1304 C CA . PRO A 1 174 ? 41.598 20.784 -47.427 1.00 62.06 174 PRO A CA 1
ATOM 1305 C C . PRO A 1 174 ? 41.331 20.255 -48.835 1.00 62.06 174 PRO A C 1
ATOM 1307 O O . PRO A 1 174 ? 40.924 21.005 -49.728 1.00 62.06 174 PRO A O 1
ATOM 1310 N N . THR A 1 175 ? 41.627 18.977 -49.036 1.00 72.88 175 THR A N 1
ATOM 1311 C CA . THR A 1 175 ? 41.338 18.279 -50.290 1.00 72.88 175 THR A CA 1
ATOM 1312 C C . THR A 1 175 ? 39.826 18.248 -50.526 1.00 72.88 175 THR A C 1
ATOM 1314 O O . THR A 1 175 ? 39.050 18.339 -49.576 1.00 72.88 175 THR A O 1
ATOM 1317 N N . ASP A 1 176 ? 39.384 18.134 -51.782 1.00 70.88 176 ASP A N 1
ATOM 1318 C CA . ASP A 1 176 ? 37.948 18.162 -52.122 1.00 70.88 176 ASP A CA 1
ATOM 1319 C C . ASP A 1 176 ? 37.148 17.109 -51.334 1.00 70.88 176 ASP A C 1
ATOM 1321 O O . ASP A 1 176 ? 36.099 17.400 -50.769 1.00 70.88 176 ASP A O 1
ATOM 1325 N N . SER A 1 177 ? 37.737 15.922 -51.153 1.00 72.62 177 SER A N 1
ATOM 1326 C CA . SER A 1 177 ? 37.170 14.844 -50.338 1.00 72.62 177 SER A CA 1
ATOM 1327 C C . SER A 1 177 ? 37.041 15.207 -48.850 1.00 72.62 177 SER A C 1
ATOM 1329 O O . SER A 1 177 ? 36.045 14.862 -48.218 1.00 72.62 177 SER A O 1
ATOM 1331 N N . GLU A 1 178 ? 38.001 15.934 -48.269 1.00 75.62 178 GLU A N 1
ATOM 1332 C CA . GLU A 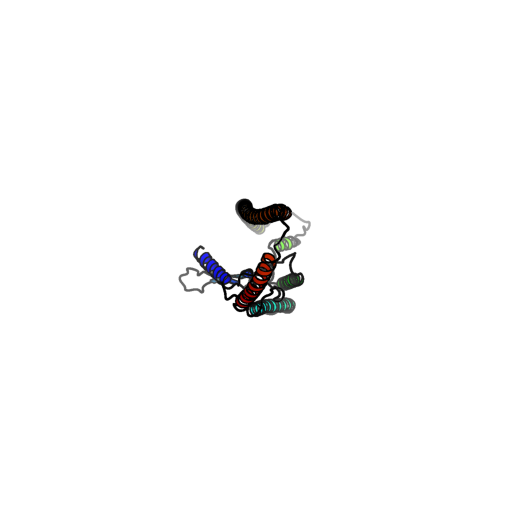1 178 ? 37.913 16.385 -46.871 1.00 75.62 178 GLU A CA 1
ATOM 1333 C C . GLU A 1 178 ? 36.819 17.448 -46.693 1.00 75.62 178 GLU A C 1
ATOM 1335 O O . GLU A 1 178 ? 36.133 17.455 -45.669 1.00 75.62 178 GLU A O 1
ATOM 1340 N N . ARG A 1 179 ? 36.599 18.310 -47.697 1.00 74.62 179 ARG A N 1
ATOM 1341 C CA . ARG A 1 179 ? 35.513 19.306 -47.677 1.00 74.62 179 ARG A CA 1
ATOM 1342 C C . ARG A 1 179 ? 34.143 18.635 -47.742 1.00 74.62 179 ARG A C 1
ATOM 1344 O O . ARG A 1 179 ? 33.293 18.970 -46.924 1.00 74.62 179 ARG A O 1
ATOM 1351 N N . GLU A 1 180 ? 33.972 17.642 -48.612 1.00 77.19 180 GLU A N 1
ATOM 1352 C CA . GLU A 1 180 ? 32.741 16.843 -48.695 1.00 77.19 180 GLU A CA 1
ATOM 1353 C C . GLU A 1 180 ? 32.447 16.107 -47.378 1.00 77.19 180 GLU A C 1
ATOM 1355 O O . GLU A 1 180 ? 31.326 16.151 -46.874 1.00 77.19 180 GLU A O 1
ATOM 1360 N N . THR A 1 181 ? 33.452 15.475 -46.757 1.00 81.44 181 THR A N 1
ATOM 1361 C CA . THR A 1 181 ? 33.245 14.794 -45.463 1.00 81.44 181 THR A CA 1
ATOM 1362 C C . THR A 1 181 ? 32.865 15.759 -44.339 1.00 81.44 181 THR A C 1
ATOM 1364 O O . THR A 1 181 ? 32.035 15.423 -43.493 1.00 81.44 181 THR A O 1
ATOM 1367 N N . MET A 1 182 ? 33.434 16.967 -44.339 1.00 77.06 182 MET A N 1
ATOM 1368 C CA . MET A 1 182 ? 33.112 18.012 -43.369 1.00 77.06 182 MET A CA 1
ATOM 1369 C C . MET A 1 182 ? 31.698 18.564 -43.580 1.00 77.06 182 MET A C 1
ATOM 1371 O O . MET A 1 182 ? 30.992 18.814 -42.606 1.00 77.06 182 MET A O 1
ATOM 1375 N N . GLU A 1 183 ? 31.267 18.705 -44.833 1.00 81.31 183 GLU A N 1
ATOM 1376 C CA . GLU A 1 183 ? 29.910 19.124 -45.187 1.00 81.31 183 GLU A CA 1
ATOM 1377 C C . GLU A 1 183 ? 28.868 18.079 -44.761 1.00 81.31 183 GLU A C 1
ATOM 1379 O O . GLU A 1 183 ? 27.879 18.425 -44.112 1.00 81.31 183 GLU A O 1
ATOM 1384 N N . ILE A 1 184 ? 29.131 16.790 -45.004 1.00 82.81 184 ILE A N 1
ATOM 1385 C CA . ILE A 1 184 ? 28.270 15.686 -44.547 1.00 82.81 184 ILE A CA 1
ATOM 1386 C C . ILE A 1 184 ? 28.172 15.664 -43.014 1.00 82.81 184 ILE A C 1
ATOM 1388 O O . ILE A 1 184 ? 27.079 15.523 -42.464 1.00 82.81 184 ILE A O 1
ATOM 1392 N N . ALA A 1 185 ? 29.293 15.840 -42.309 1.00 85.25 185 ALA A N 1
ATOM 1393 C CA . ALA A 1 185 ? 29.300 15.890 -40.849 1.00 85.25 185 ALA A CA 1
ATOM 1394 C C . ALA A 1 185 ? 28.531 17.106 -40.304 1.00 85.25 185 ALA A C 1
ATOM 1396 O O . ALA A 1 185 ? 27.801 16.975 -39.323 1.00 85.25 185 ALA A O 1
ATOM 1397 N N . ALA A 1 186 ? 28.652 18.273 -40.943 1.00 86.75 186 ALA A N 1
ATOM 1398 C CA . ALA A 1 186 ? 27.918 19.475 -40.553 1.00 86.75 186 ALA A CA 1
ATOM 1399 C C . ALA A 1 186 ? 26.399 19.306 -40.723 1.00 86.75 186 ALA A C 1
ATOM 1401 O O . ALA A 1 186 ? 25.639 19.711 -39.842 1.00 86.75 186 ALA A O 1
ATOM 1402 N N . LEU A 1 187 ? 25.960 18.661 -41.809 1.00 88.38 187 LEU A N 1
ATOM 1403 C CA . LEU A 1 187 ? 24.548 18.343 -42.036 1.00 88.38 187 LEU A CA 1
ATOM 1404 C C . LEU A 1 187 ? 24.006 17.358 -40.993 1.00 88.38 187 LEU A C 1
ATOM 1406 O O . LEU A 1 187 ? 22.905 17.556 -40.481 1.00 88.38 187 LEU A O 1
ATOM 1410 N N . GLU A 1 188 ? 24.782 16.336 -40.624 1.00 91.00 188 GLU A N 1
ATOM 1411 C CA . GLU A 1 188 ? 24.359 15.381 -39.594 1.00 91.00 188 GLU A CA 1
ATOM 1412 C C . GLU A 1 188 ? 24.324 16.024 -38.199 1.00 91.00 188 GLU A C 1
ATOM 1414 O O . GLU A 1 188 ? 23.401 15.767 -37.428 1.00 91.00 188 GLU A O 1
ATOM 1419 N N . ILE A 1 189 ? 25.264 16.924 -37.881 1.00 89.56 189 ILE A N 1
ATOM 1420 C CA . ILE A 1 189 ? 25.222 17.717 -36.641 1.00 89.56 189 ILE A CA 1
ATOM 1421 C C . ILE A 1 189 ? 23.970 18.600 -36.607 1.00 89.56 189 ILE A C 1
ATOM 1423 O O . ILE A 1 189 ? 23.301 18.653 -35.573 1.00 89.56 189 ILE A O 1
ATOM 1427 N N . ALA A 1 190 ? 23.628 19.267 -37.713 1.00 90.12 190 ALA A N 1
ATOM 1428 C CA . ALA A 1 190 ? 22.424 20.092 -37.800 1.00 90.12 190 ALA A CA 1
ATOM 1429 C C . ALA A 1 190 ? 21.150 19.259 -37.576 1.00 90.12 190 ALA A C 1
ATOM 1431 O O . ALA A 1 190 ? 20.314 19.626 -36.752 1.00 90.12 190 ALA A O 1
ATOM 1432 N N . ARG A 1 191 ? 21.056 18.091 -38.222 1.00 93.50 191 ARG A N 1
ATOM 1433 C CA . ARG A 1 191 ? 19.940 17.153 -38.056 1.00 93.50 191 ARG A CA 1
ATOM 1434 C C . ARG A 1 191 ? 19.816 16.631 -36.622 1.00 93.50 191 ARG A C 1
ATOM 1436 O O . ARG A 1 191 ? 18.725 16.640 -36.063 1.00 93.50 191 ARG A O 1
ATOM 1443 N N . MET A 1 192 ? 20.920 16.195 -36.011 1.00 92.25 192 MET A N 1
ATOM 1444 C CA . MET A 1 192 ? 20.913 15.738 -34.615 1.00 92.25 192 MET A CA 1
ATOM 1445 C C . MET A 1 192 ? 20.551 16.868 -33.644 1.00 92.25 192 MET A C 1
ATOM 1447 O O . MET A 1 192 ? 19.922 16.614 -32.621 1.00 92.25 192 MET A O 1
ATOM 1451 N N . SER A 1 193 ? 20.931 18.111 -33.950 1.00 92.56 193 SER A N 1
ATOM 1452 C CA . SER A 1 193 ? 20.590 19.274 -33.119 1.00 92.56 193 SER A CA 1
ATOM 1453 C C . SER A 1 193 ? 19.088 19.563 -33.157 1.00 92.56 193 SER A C 1
ATOM 1455 O O . SER A 1 193 ? 18.485 19.761 -32.106 1.00 92.56 193 SER A O 1
ATOM 1457 N N . GLU A 1 194 ? 18.470 19.493 -34.339 1.00 94.38 194 GLU A N 1
ATOM 1458 C CA . GLU A 1 194 ? 17.016 19.615 -34.504 1.00 94.38 194 GLU A CA 1
ATOM 1459 C C . GLU A 1 194 ? 16.260 18.490 -33.773 1.00 94.38 194 GLU A C 1
ATOM 1461 O O . GLU A 1 194 ? 15.275 18.750 -33.081 1.00 94.38 194 GLU A O 1
ATOM 1466 N N . GLU A 1 195 ? 16.756 17.248 -33.838 1.00 95.06 195 GLU A N 1
ATOM 1467 C CA . GLU A 1 195 ? 16.181 16.115 -33.098 1.00 95.06 195 GLU A CA 1
ATOM 1468 C C . GLU A 1 195 ? 16.289 16.305 -31.574 1.00 95.06 195 GLU A C 1
ATOM 1470 O O . GLU A 1 195 ? 15.328 16.056 -30.845 1.00 95.06 195 GLU A O 1
ATOM 1475 N N . ILE A 1 196 ? 17.428 16.801 -31.079 1.00 94.38 196 ILE A N 1
ATOM 1476 C CA . ILE A 1 196 ? 17.619 17.120 -29.656 1.00 94.38 196 ILE A CA 1
ATOM 1477 C C . ILE A 1 196 ? 16.644 18.209 -29.201 1.00 94.38 196 ILE A C 1
ATOM 1479 O O . ILE A 1 196 ? 16.078 18.098 -28.111 1.00 94.38 196 ILE A O 1
ATOM 1483 N N . ASP A 1 197 ? 16.440 19.250 -30.003 1.00 94.75 197 ASP A N 1
ATOM 1484 C CA . ASP A 1 197 ? 15.523 20.335 -29.658 1.00 94.75 197 ASP A CA 1
ATOM 1485 C C . ASP A 1 197 ? 14.056 19.874 -29.693 1.00 94.75 197 ASP A C 1
ATOM 1487 O O . ASP A 1 197 ? 13.288 20.226 -28.792 1.00 94.75 197 ASP A O 1
ATOM 1491 N N . GLY A 1 198 ? 13.691 18.991 -30.629 1.00 95.25 198 GLY A N 1
ATOM 1492 C CA . GLY A 1 198 ? 12.393 18.310 -30.637 1.00 95.25 198 GLY A CA 1
ATOM 1493 C C . GLY A 1 198 ? 12.161 17.481 -29.369 1.00 95.25 198 GLY A C 1
ATOM 1494 O O . GLY A 1 198 ? 11.169 17.680 -28.664 1.00 95.25 198 GLY A O 1
ATOM 1495 N N . LEU A 1 199 ? 13.123 16.629 -29.003 1.00 93.88 199 LEU A N 1
ATOM 1496 C CA . LEU A 1 199 ? 13.054 15.812 -27.785 1.00 93.88 199 LEU A CA 1
ATOM 1497 C C . LEU A 1 199 ? 13.000 16.661 -26.506 1.00 93.88 199 LEU A C 1
ATOM 1499 O O . LEU A 1 199 ? 12.329 16.287 -25.543 1.00 93.88 199 LEU A O 1
ATOM 1503 N N . ARG A 1 200 ? 13.684 17.811 -26.473 1.00 94.62 200 ARG A N 1
ATOM 1504 C CA . ARG A 1 200 ? 13.597 18.767 -25.356 1.00 94.62 200 ARG A CA 1
ATOM 1505 C C . ARG A 1 200 ? 12.205 19.379 -25.235 1.00 94.62 200 ARG A C 1
ATOM 1507 O O . ARG A 1 200 ? 11.734 19.537 -24.109 1.00 94.62 200 ARG A O 1
ATOM 1514 N N . SER A 1 201 ? 11.556 19.705 -26.354 1.00 94.56 201 SER A N 1
ATOM 1515 C CA . SER A 1 201 ? 10.178 20.210 -26.358 1.00 94.56 201 SER A CA 1
ATOM 1516 C C . SER A 1 201 ? 9.200 19.158 -25.835 1.00 94.56 201 SER A C 1
ATOM 1518 O O . SER A 1 201 ? 8.431 19.445 -24.922 1.00 94.56 201 SER A O 1
ATOM 1520 N N . GLU A 1 202 ? 9.292 17.920 -26.330 1.00 96.44 202 GLU A N 1
ATOM 1521 C CA . GLU A 1 202 ? 8.452 16.807 -25.860 1.00 96.44 202 GLU A CA 1
ATOM 1522 C C . GLU A 1 202 ? 8.662 16.517 -24.368 1.00 96.44 202 GLU A C 1
ATOM 1524 O O . GLU A 1 202 ? 7.703 16.292 -23.626 1.00 96.44 202 GLU A O 1
ATOM 1529 N N . LEU A 1 203 ? 9.916 16.557 -23.901 1.00 95.12 203 LEU A N 1
ATOM 1530 C CA . LEU A 1 203 ? 10.234 16.376 -22.487 1.00 95.12 203 LEU A CA 1
ATOM 1531 C C . LEU A 1 203 ? 9.590 17.465 -21.627 1.00 95.12 203 LEU A C 1
ATOM 1533 O O . LEU A 1 203 ? 9.073 17.156 -20.555 1.00 95.12 203 LEU A O 1
ATOM 1537 N N . LYS A 1 204 ? 9.609 18.718 -22.089 1.00 96.06 204 LYS A N 1
ATOM 1538 C CA . LYS A 1 204 ? 8.992 19.839 -21.379 1.00 96.06 204 LYS A CA 1
ATOM 1539 C C . LYS A 1 204 ? 7.472 19.683 -21.296 1.00 96.06 204 LYS A C 1
ATOM 1541 O O . LYS A 1 204 ? 6.916 19.798 -20.212 1.00 96.06 204 LYS A O 1
ATOM 1546 N N . GLU A 1 205 ? 6.812 19.333 -22.397 1.00 96.00 205 GLU A N 1
ATOM 1547 C CA . GLU A 1 205 ? 5.361 19.086 -22.405 1.00 96.00 205 GLU A CA 1
ATOM 1548 C C . GLU A 1 205 ? 4.957 17.915 -21.498 1.00 96.00 205 GLU A C 1
ATOM 1550 O O . GLU A 1 205 ? 3.893 17.920 -20.879 1.00 96.00 205 GLU A O 1
ATOM 1555 N N . GLU A 1 206 ? 5.789 16.876 -21.417 1.00 94.75 206 GLU A N 1
ATOM 1556 C CA . GLU A 1 206 ? 5.582 15.771 -20.482 1.00 94.75 206 GLU A CA 1
ATOM 1557 C C . GLU A 1 206 ? 5.809 16.206 -19.024 1.00 94.75 206 GLU A C 1
ATOM 1559 O O . GLU A 1 206 ? 5.068 15.774 -18.143 1.00 94.75 206 GLU A O 1
ATOM 1564 N N . GLN A 1 207 ? 6.795 17.066 -18.753 1.00 94.69 207 GLN A N 1
ATOM 1565 C CA . GLN A 1 207 ? 7.027 17.640 -17.422 1.00 94.69 207 GLN A CA 1
ATOM 1566 C C . GLN A 1 207 ? 5.856 18.515 -16.966 1.00 94.69 207 GLN A C 1
ATOM 1568 O O . GLN A 1 207 ? 5.406 18.359 -15.832 1.00 94.69 207 GLN A O 1
ATOM 1573 N N . ASP A 1 208 ? 5.328 19.362 -17.848 1.00 95.62 208 ASP A N 1
ATOM 1574 C CA . ASP A 1 208 ? 4.181 20.224 -17.554 1.00 95.62 208 ASP A CA 1
ATOM 1575 C C . ASP A 1 208 ? 2.930 19.375 -17.257 1.00 95.62 208 ASP A C 1
ATOM 1577 O O . ASP A 1 208 ? 2.287 19.553 -16.222 1.00 95.62 208 ASP A O 1
ATOM 1581 N N . ARG A 1 209 ? 2.655 18.345 -18.074 1.00 95.81 209 ARG A N 1
ATOM 1582 C CA . ARG A 1 209 ? 1.559 17.387 -17.816 1.00 95.81 209 ARG A CA 1
ATOM 1583 C C . ARG A 1 209 ? 1.719 16.637 -16.494 1.00 95.81 209 ARG A C 1
ATOM 1585 O O . ARG A 1 209 ? 0.730 16.382 -15.805 1.00 95.81 209 ARG A O 1
ATOM 1592 N N . ARG A 1 210 ? 2.949 16.264 -16.126 1.00 94.31 210 ARG A N 1
ATOM 1593 C CA . ARG A 1 210 ? 3.229 15.634 -14.827 1.00 94.31 210 ARG A CA 1
ATOM 1594 C C . ARG A 1 210 ? 2.948 16.590 -13.680 1.00 94.31 210 ARG A C 1
ATOM 1596 O O . ARG A 1 210 ? 2.255 16.184 -12.752 1.00 94.31 210 ARG A O 1
ATOM 1603 N N . LEU A 1 211 ? 3.409 17.834 -13.773 1.00 96.19 211 LEU A N 1
ATOM 1604 C CA . LEU A 1 211 ? 3.179 18.854 -12.752 1.00 96.19 211 LEU A CA 1
ATOM 1605 C C . LEU A 1 211 ? 1.680 19.107 -12.536 1.00 96.19 211 LEU A C 1
ATOM 1607 O O . LEU A 1 211 ? 1.218 19.126 -11.398 1.00 96.19 211 LEU A O 1
ATOM 1611 N N . GLU A 1 212 ? 0.902 19.219 -13.615 1.00 96.31 212 GLU A N 1
ATOM 1612 C CA . GLU A 1 212 ? -0.559 19.350 -13.540 1.00 96.31 212 GLU A CA 1
ATOM 1613 C C . GLU A 1 212 ? -1.208 18.140 -12.853 1.00 96.31 212 GLU A C 1
ATOM 1615 O O . GLU A 1 212 ? -2.082 18.293 -11.995 1.00 96.31 212 GLU A O 1
ATOM 1620 N N . SER A 1 213 ? -0.761 16.926 -13.192 1.00 91.88 213 SER A N 1
ATOM 1621 C CA . SER A 1 213 ? -1.270 15.704 -12.567 1.00 91.88 213 SER A CA 1
ATOM 1622 C C . SER A 1 213 ? -0.911 15.607 -11.080 1.00 91.88 213 SER A C 1
ATOM 1624 O O . SER A 1 213 ? -1.739 15.171 -10.281 1.00 91.88 213 SER A O 1
ATOM 1626 N N . GLU A 1 214 ? 0.291 16.045 -10.696 1.00 93.75 214 GLU A N 1
ATOM 1627 C CA . GLU A 1 214 ? 0.748 16.080 -9.307 1.00 93.75 214 GLU A CA 1
ATOM 1628 C C . GLU A 1 214 ? -0.055 17.099 -8.493 1.00 93.75 214 GLU A C 1
ATOM 1630 O O . GLU A 1 214 ? -0.558 16.744 -7.427 1.00 93.75 214 GLU A O 1
ATOM 1635 N N . ALA A 1 215 ? -0.286 18.300 -9.032 1.00 95.56 215 ALA A N 1
ATOM 1636 C CA . ALA A 1 215 ? -1.120 19.322 -8.399 1.00 95.56 215 ALA A CA 1
ATOM 1637 C C . ALA A 1 215 ? -2.576 18.855 -8.213 1.00 95.56 215 ALA A C 1
ATOM 1639 O O . ALA A 1 215 ? -3.189 19.073 -7.167 1.00 95.56 215 ALA A O 1
ATOM 1640 N N . HIS A 1 216 ? -3.137 18.153 -9.202 1.00 96.31 216 HIS A N 1
ATOM 1641 C CA . HIS A 1 216 ? -4.473 17.572 -9.078 1.00 96.31 216 HIS A CA 1
ATOM 1642 C C . HIS A 1 216 ? -4.529 16.476 -7.998 1.00 96.31 216 HIS A C 1
ATOM 1644 O O . HIS A 1 216 ? -5.493 16.398 -7.237 1.00 96.31 216 HIS A O 1
ATOM 1650 N N . LEU A 1 217 ? -3.502 15.623 -7.908 1.00 90.12 217 LEU A N 1
ATOM 1651 C CA . LEU A 1 217 ? -3.413 14.601 -6.860 1.00 90.12 217 LEU A CA 1
ATOM 1652 C C . LEU A 1 217 ? -3.238 15.211 -5.465 1.00 90.12 217 LEU A C 1
ATOM 1654 O O . LEU A 1 217 ? -3.788 14.670 -4.508 1.00 90.12 217 LEU A O 1
ATOM 1658 N N . GLU A 1 218 ? -2.500 16.311 -5.344 1.00 94.50 218 GLU A N 1
ATOM 1659 C CA . GLU A 1 218 ? -2.359 17.067 -4.098 1.00 94.50 218 GLU A CA 1
ATOM 1660 C C . GLU A 1 218 ? -3.708 17.637 -3.642 1.00 94.50 218 GLU A C 1
ATOM 1662 O O . GLU A 1 218 ? -4.143 17.346 -2.531 1.00 94.50 218 GLU A O 1
ATOM 1667 N N . SER A 1 219 ? -4.459 18.283 -4.541 1.00 97.00 219 SER A N 1
ATOM 1668 C CA . SER A 1 219 ? -5.806 18.786 -4.230 1.00 97.00 219 SER A CA 1
ATOM 1669 C C . SER A 1 219 ? -6.774 17.684 -3.774 1.00 97.00 219 SER A C 1
ATOM 1671 O O . SER A 1 219 ? -7.582 17.894 -2.866 1.00 97.00 219 SER A O 1
ATOM 1673 N N . LEU A 1 220 ? -6.698 16.488 -4.368 1.00 94.38 220 LEU A N 1
ATOM 1674 C CA . LEU A 1 220 ? -7.505 15.350 -3.919 1.00 94.38 220 LEU A CA 1
ATOM 1675 C C . LEU A 1 220 ? -7.089 14.844 -2.533 1.00 94.38 220 LEU A C 1
ATOM 1677 O O . LEU A 1 220 ? -7.956 14.413 -1.775 1.00 94.38 220 LEU A O 1
ATOM 1681 N N . ARG A 1 221 ? -5.793 14.875 -2.197 1.00 94.00 221 ARG A N 1
ATOM 1682 C CA . ARG A 1 221 ? -5.309 14.500 -0.859 1.00 94.00 221 ARG A CA 1
ATOM 1683 C C . ARG A 1 221 ? -5.839 15.458 0.196 1.00 94.00 221 ARG A C 1
ATOM 1685 O O . ARG A 1 221 ? -6.366 14.981 1.196 1.00 94.00 221 ARG A O 1
ATOM 1692 N N . ASP A 1 222 ? -5.776 16.760 -0.060 1.00 94.94 222 ASP A N 1
ATOM 1693 C CA . ASP A 1 222 ? -6.298 17.773 0.862 1.00 94.94 222 ASP A CA 1
ATOM 1694 C C . ASP A 1 222 ? -7.797 17.571 1.102 1.00 94.94 222 ASP A C 1
ATOM 1696 O O . ASP A 1 222 ? -8.251 17.517 2.243 1.00 94.94 222 ASP A O 1
ATOM 1700 N N . ARG A 1 223 ? -8.558 17.309 0.035 1.00 96.56 223 ARG A N 1
ATOM 1701 C CA . ARG A 1 223 ? -9.994 17.034 0.148 1.00 96.56 223 ARG A CA 1
ATOM 1702 C C . ARG A 1 223 ? -10.319 15.752 0.919 1.00 96.56 223 ARG A C 1
ATOM 1704 O O . ARG A 1 223 ? -11.354 15.680 1.575 1.00 96.56 223 ARG A O 1
ATOM 1711 N N . ILE A 1 224 ? -9.471 14.726 0.839 1.00 93.62 224 ILE A N 1
ATOM 1712 C CA . ILE A 1 224 ? -9.632 13.512 1.654 1.00 93.62 224 ILE A CA 1
ATOM 1713 C C . ILE A 1 224 ? -9.416 13.834 3.134 1.00 93.62 224 ILE A C 1
ATOM 1715 O O . ILE A 1 224 ? -10.176 13.340 3.963 1.00 93.62 224 ILE A O 1
ATOM 1719 N N . VAL A 1 225 ? -8.421 14.663 3.460 1.00 95.25 225 VAL A N 1
ATOM 1720 C CA . VAL A 1 225 ? -8.154 15.087 4.842 1.00 95.25 225 VAL A CA 1
ATOM 1721 C C . VAL A 1 225 ? -9.326 15.894 5.400 1.00 95.25 225 VAL A C 1
ATOM 1723 O O . VAL A 1 225 ? -9.744 15.632 6.524 1.00 95.25 225 VAL A O 1
ATOM 1726 N N . GLU A 1 226 ? -9.901 16.810 4.615 1.00 96.31 226 GLU A N 1
ATOM 1727 C CA . GLU A 1 226 ? -11.109 17.557 5.003 1.00 96.31 226 GLU A CA 1
ATOM 1728 C C . GLU A 1 226 ? -12.272 16.612 5.341 1.00 96.31 226 GLU A C 1
ATOM 1730 O O . GLU A 1 226 ? -12.826 16.678 6.434 1.00 96.31 226 GLU A O 1
ATOM 1735 N N . ILE A 1 227 ? -12.578 15.658 4.453 1.00 95.56 227 ILE A N 1
ATOM 1736 C CA . ILE A 1 227 ? -13.648 14.675 4.686 1.00 95.56 227 ILE A CA 1
ATOM 1737 C C . ILE A 1 227 ? -13.353 13.817 5.925 1.00 95.56 227 ILE A C 1
ATOM 1739 O O . ILE A 1 227 ? -14.262 13.484 6.683 1.00 95.56 227 ILE A O 1
ATOM 1743 N N . GLU A 1 228 ? -12.096 13.432 6.147 1.00 95.56 228 GLU A N 1
ATOM 1744 C CA . GLU A 1 228 ? -11.715 12.667 7.335 1.00 95.56 228 GLU A CA 1
ATOM 1745 C C . GLU A 1 228 ? -11.947 13.467 8.625 1.00 95.56 228 GLU A C 1
ATOM 1747 O O . GLU A 1 228 ? -12.408 12.899 9.619 1.00 95.56 228 GLU A O 1
ATOM 1752 N N . MET A 1 229 ? -11.649 14.768 8.620 1.00 94.44 229 MET A N 1
ATOM 1753 C CA . MET A 1 229 ? -11.928 15.652 9.752 1.00 94.44 229 MET A CA 1
ATOM 1754 C C . MET A 1 229 ? -13.432 15.753 10.020 1.00 94.44 229 MET A C 1
ATOM 1756 O O . MET A 1 229 ? -13.841 15.527 11.160 1.00 94.44 229 MET A 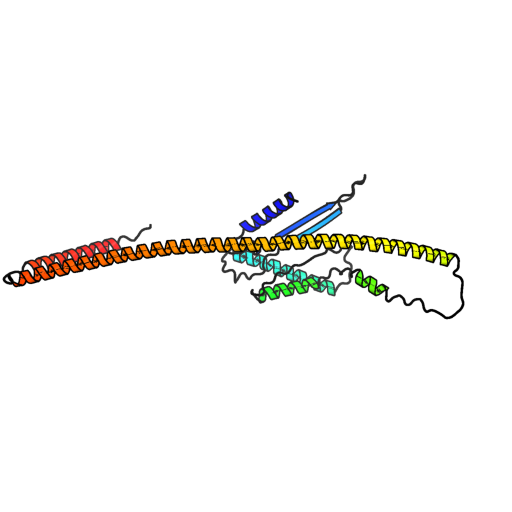O 1
ATOM 1760 N N . ASP A 1 230 ? -14.243 15.967 8.982 1.00 96.25 230 ASP A N 1
ATOM 1761 C CA . ASP A 1 230 ? -15.704 16.044 9.104 1.00 96.25 230 ASP A CA 1
ATOM 1762 C C . ASP A 1 230 ? -16.293 14.756 9.708 1.00 96.25 230 ASP A C 1
ATOM 1764 O O . ASP A 1 230 ? -17.082 14.802 10.653 1.00 96.25 230 ASP A O 1
ATOM 1768 N N . VAL A 1 231 ? -15.857 13.585 9.225 1.00 97.25 231 VAL A N 1
ATOM 1769 C CA . VAL A 1 231 ? -16.315 12.284 9.746 1.00 97.25 231 VAL A CA 1
ATOM 1770 C C . VAL A 1 231 ? -15.898 12.091 11.206 1.00 97.25 231 VAL A C 1
ATOM 1772 O O . VAL A 1 231 ? -16.670 11.562 12.007 1.00 97.25 231 VAL A O 1
ATOM 1775 N N . ARG A 1 232 ? -14.685 12.510 11.585 1.00 96.25 232 ARG A N 1
ATOM 1776 C CA . ARG A 1 232 ? -14.226 12.427 12.981 1.00 96.25 232 ARG A CA 1
ATOM 1777 C C . ARG A 1 232 ? -15.072 13.304 13.903 1.00 96.25 232 ARG A C 1
ATOM 1779 O O . ARG A 1 232 ? -15.393 12.858 15.004 1.00 96.25 232 ARG A O 1
ATOM 1786 N N . GLU A 1 233 ? -15.431 14.510 13.470 1.00 96.62 233 GLU A N 1
ATOM 1787 C CA . GLU A 1 233 ? -16.303 15.408 14.234 1.00 96.62 233 GLU A CA 1
ATOM 1788 C C . GLU A 1 233 ? -17.723 14.847 14.372 1.00 96.62 233 GLU A C 1
ATOM 1790 O O . GLU A 1 233 ? -18.278 14.859 15.474 1.00 96.62 233 GLU A O 1
ATOM 1795 N N . GLU A 1 234 ? -18.287 14.292 13.297 1.00 96.44 234 GLU A N 1
ATOM 1796 C CA . GLU A 1 234 ? -19.613 13.665 13.319 1.00 96.44 234 GLU A CA 1
ATOM 1797 C C . GLU A 1 234 ? -19.652 12.485 14.301 1.00 96.44 234 GLU A C 1
ATOM 1799 O O . GLU A 1 234 ? -20.483 12.466 15.212 1.00 96.44 234 GLU A O 1
ATOM 1804 N N . VAL A 1 235 ? -18.690 11.560 14.200 1.00 95.69 235 VAL A N 1
ATOM 1805 C CA . VAL A 1 235 ? -18.576 10.400 15.101 1.00 95.69 235 VAL A CA 1
ATOM 1806 C C . VAL A 1 235 ? -18.378 10.834 16.553 1.00 95.69 235 VAL A C 1
ATOM 1808 O O . VAL A 1 235 ? -18.987 10.259 17.459 1.00 95.69 235 VAL A O 1
ATOM 1811 N N . PHE A 1 236 ? -17.548 11.852 16.799 1.00 96.31 236 PHE A N 1
ATOM 1812 C CA . PHE A 1 236 ? -17.349 12.384 18.146 1.00 96.31 236 PHE A CA 1
ATOM 1813 C C . PHE A 1 236 ? -18.650 12.965 18.715 1.00 96.31 236 PHE A C 1
ATOM 1815 O O . PHE A 1 236 ? -19.027 12.631 19.839 1.00 96.31 236 PHE A O 1
ATOM 1822 N N . SER A 1 237 ? -19.370 13.770 17.927 1.00 96.19 237 SER A N 1
ATOM 1823 C CA . SER A 1 237 ? -20.647 14.364 18.337 1.00 96.19 237 SER A CA 1
ATOM 1824 C C . SER A 1 237 ? -21.718 13.305 18.607 1.00 96.19 237 SER A C 1
ATOM 1826 O O . SER A 1 237 ? -22.478 13.418 19.573 1.00 96.19 237 SER A O 1
ATOM 1828 N N . GLU A 1 238 ? -21.797 12.262 17.779 1.00 96.12 238 GLU A N 1
ATOM 1829 C CA . GLU A 1 238 ? -22.720 11.148 18.001 1.00 96.12 238 GLU A CA 1
ATOM 1830 C C . GLU A 1 238 ? -22.397 10.386 19.288 1.00 96.12 238 GLU A C 1
ATOM 1832 O O . GLU A 1 238 ? -23.300 10.116 20.086 1.00 96.12 238 GLU A O 1
ATOM 1837 N N . MET A 1 239 ? -21.119 10.082 19.526 1.00 94.00 239 MET A N 1
ATOM 1838 C CA . MET A 1 239 ? -20.674 9.393 20.736 1.00 94.00 239 MET A CA 1
ATOM 1839 C C . MET A 1 239 ? -20.950 10.222 21.997 1.00 94.00 239 MET A C 1
ATOM 1841 O O . MET A 1 239 ? -21.425 9.677 22.994 1.00 94.00 239 MET A O 1
ATOM 1845 N N . GLU A 1 240 ? -20.704 11.533 21.956 1.00 96.31 240 GLU A N 1
ATOM 1846 C CA . GLU A 1 240 ? -20.990 12.445 23.067 1.00 96.31 240 GLU A CA 1
ATOM 1847 C C . GLU A 1 240 ? -22.490 12.464 23.394 1.00 96.31 240 GLU A C 1
ATOM 1849 O O . GLU A 1 240 ? -22.875 12.250 24.546 1.00 96.31 240 GLU A O 1
ATOM 1854 N N . LYS A 1 241 ? -23.353 12.587 22.376 1.00 95.88 241 LYS A N 1
ATOM 1855 C CA . LYS A 1 241 ? -24.814 12.508 22.550 1.00 95.88 241 LYS A CA 1
ATOM 1856 C C . LYS A 1 241 ? -25.244 11.173 23.154 1.00 95.88 241 LYS A C 1
ATOM 1858 O O . LYS A 1 241 ? -26.059 11.155 24.077 1.00 95.88 241 LYS A O 1
ATOM 1863 N N . GLN A 1 242 ? -24.702 10.056 22.669 1.00 95.94 242 GLN A N 1
ATOM 1864 C CA . GLN A 1 242 ? -25.007 8.734 23.223 1.00 95.94 242 GLN A CA 1
ATOM 1865 C C . GLN A 1 242 ? -24.584 8.637 24.693 1.00 95.94 242 GLN A C 1
ATOM 1867 O O . GLN A 1 242 ? -25.388 8.246 25.543 1.00 95.94 242 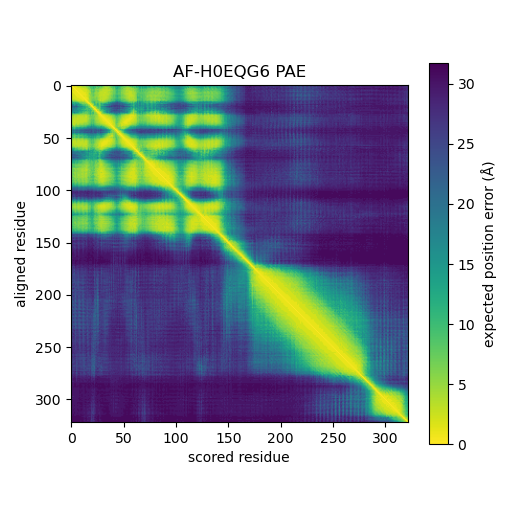GLN A O 1
ATOM 1872 N N . MET A 1 243 ? -23.369 9.074 25.023 1.00 92.94 243 MET A N 1
ATOM 1873 C CA . MET A 1 243 ? -22.862 9.079 26.393 1.00 92.94 243 MET A CA 1
ATOM 1874 C C . MET A 1 243 ? -23.706 9.968 27.318 1.00 92.94 243 MET A C 1
ATOM 1876 O O . MET A 1 243 ? -24.001 9.573 28.447 1.00 92.94 243 MET A O 1
ATOM 1880 N N . GLU A 1 244 ? -24.164 11.130 26.849 1.00 94.81 244 GLU A N 1
ATOM 1881 C CA . GLU A 1 244 ? -25.088 11.982 27.601 1.00 94.81 244 GLU A CA 1
ATOM 1882 C C . GLU A 1 244 ? -26.442 11.311 27.842 1.00 94.81 244 GLU A C 1
ATOM 1884 O O . GLU A 1 244 ? -27.002 11.425 28.937 1.00 94.81 244 GLU A O 1
ATOM 1889 N N . THR A 1 245 ? -26.996 10.627 26.836 1.00 95.94 245 THR A N 1
ATOM 1890 C CA . THR A 1 245 ? -28.275 9.918 26.987 1.00 95.94 245 THR A CA 1
ATOM 1891 C C . THR A 1 245 ? -28.172 8.776 27.990 1.00 95.94 245 THR A C 1
ATOM 1893 O O . THR A 1 245 ? -29.018 8.682 28.882 1.00 95.94 245 THR A O 1
ATOM 1896 N N . GLU A 1 246 ? -27.103 7.984 27.922 1.00 94.31 246 GLU A N 1
ATOM 1897 C CA . GLU A 1 246 ? -26.832 6.919 28.884 1.00 94.31 246 GLU A CA 1
ATOM 1898 C C . GLU A 1 246 ? -26.599 7.494 30.283 1.00 94.31 246 GLU A C 1
ATOM 1900 O O . GLU A 1 246 ? -27.253 7.074 31.236 1.00 94.31 246 GLU A O 1
ATOM 1905 N N . MET A 1 247 ? -25.774 8.535 30.429 1.00 92.81 247 MET A N 1
ATOM 1906 C CA . MET A 1 247 ? -25.554 9.178 31.726 1.00 92.81 247 MET A CA 1
ATOM 1907 C C . MET A 1 247 ? -26.853 9.745 32.317 1.00 92.81 247 MET A C 1
ATOM 1909 O O . MET A 1 247 ? -27.082 9.631 33.522 1.00 92.81 247 MET A O 1
ATOM 1913 N N . ARG A 1 248 ? -27.729 10.332 31.493 1.00 95.44 248 ARG A N 1
ATOM 1914 C CA . ARG A 1 248 ? -29.043 10.825 31.935 1.00 95.44 248 ARG A CA 1
ATOM 1915 C C . ARG A 1 248 ? -29.939 9.674 32.395 1.00 95.44 248 ARG A C 1
ATOM 1917 O O . ARG A 1 248 ? -30.577 9.796 33.438 1.00 95.44 248 ARG A O 1
ATOM 1924 N N . ARG A 1 249 ? -29.949 8.554 31.668 1.00 96.19 249 ARG A N 1
ATOM 1925 C CA . ARG A 1 249 ? -30.700 7.344 32.028 1.00 96.19 249 ARG A CA 1
ATOM 1926 C C . ARG A 1 249 ? -30.212 6.745 33.348 1.00 96.19 249 ARG A C 1
ATOM 1928 O O . ARG A 1 249 ? -31.030 6.463 34.220 1.00 96.19 249 ARG A O 1
ATOM 1935 N N . TRP A 1 250 ? -28.899 6.610 33.519 1.00 92.88 250 TRP A N 1
ATOM 1936 C CA . TRP A 1 250 ? -28.282 6.135 34.759 1.00 92.88 250 TRP A CA 1
ATOM 1937 C C . TRP A 1 250 ? -28.603 7.047 35.942 1.00 92.88 250 TRP A C 1
ATOM 1939 O O . TRP A 1 250 ? -29.029 6.557 36.985 1.00 92.88 250 TRP A O 1
ATOM 1949 N N . LYS A 1 251 ? -28.474 8.370 35.776 1.00 94.38 251 LYS A N 1
ATOM 1950 C CA . LYS A 1 251 ? -28.836 9.346 36.816 1.00 94.38 251 LYS A CA 1
ATOM 1951 C C . LYS A 1 251 ? -30.312 9.259 37.202 1.00 94.38 251 LYS A C 1
ATOM 1953 O O . LYS A 1 251 ? -30.614 9.283 38.387 1.00 94.38 251 LYS A O 1
ATOM 1958 N N . ALA A 1 252 ? -31.214 9.123 36.229 1.00 95.12 252 ALA A N 1
ATOM 1959 C CA . ALA A 1 252 ? -32.644 8.974 36.496 1.00 95.12 252 ALA A CA 1
ATOM 1960 C C . ALA A 1 252 ? -32.956 7.670 37.248 1.00 95.12 252 ALA A C 1
ATOM 1962 O O . ALA A 1 252 ? -33.697 7.688 38.227 1.00 95.12 252 ALA A O 1
ATOM 1963 N N . SER A 1 253 ? -32.349 6.551 36.836 1.00 94.25 253 SER A N 1
ATOM 1964 C CA . SER A 1 253 ? -32.501 5.269 37.533 1.00 94.25 253 SER A CA 1
ATOM 1965 C C . SER A 1 253 ? -31.965 5.331 38.962 1.00 94.25 253 SER A C 1
ATOM 1967 O O . SER A 1 253 ? -32.584 4.787 39.871 1.00 94.25 253 SER A O 1
ATOM 1969 N N . PHE A 1 254 ? -30.823 5.990 39.163 1.00 93.94 254 PHE A N 1
ATOM 1970 C CA . PHE A 1 254 ? -30.227 6.166 40.482 1.00 93.94 254 PHE A CA 1
ATOM 1971 C C . PHE A 1 254 ? -31.100 7.046 41.385 1.00 93.94 254 PHE A C 1
ATOM 1973 O O . PHE A 1 254 ? -31.346 6.681 42.530 1.00 93.94 254 PHE A O 1
ATOM 1980 N N . ALA A 1 255 ? -31.620 8.159 40.857 1.00 94.69 255 ALA A N 1
ATOM 1981 C CA . ALA A 1 255 ? -32.527 9.043 41.586 1.00 94.69 255 ALA A CA 1
ATOM 1982 C C . ALA A 1 255 ? -33.820 8.326 42.003 1.00 94.69 255 ALA A C 1
ATOM 1984 O O . ALA A 1 255 ? -34.247 8.465 43.141 1.00 94.69 255 ALA A O 1
ATOM 1985 N N . SER A 1 256 ? -34.400 7.507 41.119 1.00 93.75 256 SER A N 1
ATOM 1986 C CA . SER A 1 256 ? -35.602 6.728 41.441 1.00 93.75 256 SER A CA 1
ATOM 1987 C C . SER A 1 256 ? -35.352 5.681 42.533 1.00 93.75 256 SER A C 1
ATOM 1989 O O . SER A 1 256 ? -36.202 5.487 43.400 1.00 93.75 256 SER A O 1
ATOM 1991 N N . GLU A 1 257 ? -34.187 5.023 42.541 1.00 91.88 257 GLU A N 1
ATOM 1992 C CA . GLU A 1 257 ? -33.850 4.092 43.625 1.00 91.88 257 GLU A CA 1
ATOM 1993 C C . GLU A 1 257 ? -33.606 4.833 44.946 1.00 91.88 257 GLU A C 1
ATOM 1995 O O . GLU A 1 257 ? -34.012 4.342 45.999 1.00 91.88 257 GLU A O 1
ATOM 2000 N N . GLN A 1 258 ? -32.986 6.016 44.899 1.00 92.12 258 GLN A N 1
ATOM 2001 C CA . GLN A 1 258 ? -32.799 6.862 46.076 1.00 92.12 258 GLN A CA 1
ATOM 2002 C C . GLN A 1 258 ? -34.145 7.320 46.654 1.00 92.12 258 GLN A C 1
ATOM 2004 O O . GLN A 1 258 ? -34.366 7.151 47.848 1.00 92.12 258 GLN A O 1
ATOM 2009 N N . GLU A 1 259 ? -35.067 7.803 45.818 1.00 93.81 259 GLU A N 1
ATOM 2010 C CA . GLU A 1 259 ? -36.425 8.187 46.226 1.00 93.81 259 GLU A CA 1
ATOM 2011 C C . GLU A 1 259 ? -37.157 7.004 46.875 1.00 93.81 259 GLU A C 1
ATOM 2013 O O . GLU A 1 259 ? -37.716 7.126 47.961 1.00 93.81 259 GLU A O 1
ATOM 2018 N N . ARG A 1 260 ? -37.053 5.803 46.290 1.00 93.75 260 ARG A N 1
ATOM 2019 C CA . ARG A 1 260 ? -37.641 4.588 46.872 1.00 93.75 260 ARG A CA 1
ATOM 2020 C C . ARG A 1 260 ? -37.037 4.229 48.235 1.00 93.75 260 ARG A C 1
ATOM 2022 O O . ARG A 1 260 ? -37.744 3.713 49.104 1.00 93.75 260 ARG A O 1
ATOM 2029 N N . GLN A 1 261 ? -35.736 4.454 48.423 1.00 90.56 261 GLN A N 1
ATOM 2030 C CA . GLN A 1 261 ? -35.066 4.256 49.711 1.00 90.56 261 GLN A CA 1
ATOM 2031 C C . GLN A 1 261 ? -35.499 5.303 50.740 1.00 90.56 261 GLN A C 1
ATOM 2033 O O . GLN A 1 261 ? -35.769 4.927 51.880 1.00 90.56 261 GLN A O 1
ATOM 2038 N N . GLU A 1 262 ? -35.612 6.569 50.344 1.00 93.38 262 GLU A N 1
ATOM 2039 C CA . GLU A 1 262 ? -36.108 7.665 51.183 1.00 93.38 262 GLU A CA 1
ATOM 2040 C C . GLU A 1 262 ? -37.550 7.390 51.629 1.00 93.38 262 GLU A C 1
ATOM 2042 O O . GLU A 1 262 ? -37.800 7.297 52.827 1.00 93.38 262 GLU A O 1
ATOM 2047 N N . GLU A 1 263 ? -38.458 7.057 50.707 1.00 94.19 263 GLU A N 1
ATOM 2048 C CA . GLU A 1 263 ? -39.832 6.645 51.033 1.00 94.19 263 GLU A CA 1
ATOM 2049 C C . GLU A 1 263 ? -39.893 5.433 51.979 1.00 94.19 263 GLU A C 1
ATOM 2051 O O . GLU A 1 263 ? -40.844 5.254 52.749 1.00 94.19 263 GLU A O 1
ATOM 2056 N N . HIS A 1 264 ? -38.931 4.515 51.863 1.00 94.31 264 HIS A N 1
ATOM 2057 C CA . HIS A 1 264 ? -38.856 3.346 52.730 1.00 94.31 264 HIS A CA 1
ATOM 2058 C C . HIS A 1 264 ? -38.382 3.717 54.141 1.00 94.31 264 HIS A C 1
ATOM 2060 O O . HIS A 1 264 ? -38.878 3.153 55.120 1.00 94.31 264 HIS A O 1
ATOM 2066 N N . VAL A 1 265 ? -37.441 4.656 54.256 1.00 92.69 265 VAL A N 1
ATOM 2067 C CA . VAL A 1 265 ? -36.991 5.215 55.537 1.00 92.69 265 VAL A CA 1
ATOM 2068 C C . VAL A 1 265 ? -38.106 6.039 56.178 1.00 92.69 265 VAL A C 1
ATOM 2070 O O . VAL A 1 265 ? -38.390 5.823 57.354 1.00 92.69 265 VAL A O 1
ATOM 2073 N N . ASP A 1 266 ? -38.806 6.874 55.415 1.00 93.12 266 ASP A N 1
ATOM 2074 C CA . ASP A 1 266 ? -39.918 7.693 55.904 1.00 93.12 266 ASP A CA 1
ATOM 2075 C C . ASP A 1 266 ? -41.052 6.832 56.462 1.00 93.12 266 ASP A C 1
ATOM 2077 O O . ASP A 1 266 ? -41.504 7.053 57.585 1.00 93.12 266 ASP A O 1
ATOM 2081 N N . ARG A 1 267 ? -41.446 5.763 55.752 1.00 93.19 267 ARG A N 1
ATOM 2082 C CA . ARG A 1 267 ? -42.427 4.790 56.267 1.00 93.19 267 ARG A CA 1
ATOM 2083 C C . ARG A 1 267 ? -41.972 4.123 57.565 1.00 93.19 267 ARG A C 1
ATOM 2085 O O . ARG A 1 267 ? -42.787 3.898 58.457 1.00 93.19 267 ARG A O 1
ATOM 2092 N N . LYS A 1 268 ? -40.683 3.786 57.686 1.00 93.38 268 LYS A N 1
ATOM 2093 C CA . LYS A 1 268 ? -40.127 3.214 58.924 1.00 93.38 268 LYS A CA 1
ATOM 2094 C C . LYS A 1 268 ? -40.160 4.215 60.075 1.00 93.38 268 LYS A C 1
ATOM 2096 O O . LYS A 1 268 ? -40.497 3.821 61.189 1.00 93.38 268 LYS A O 1
ATOM 2101 N N . LEU A 1 269 ? -39.822 5.477 59.808 1.00 90.06 269 LEU A N 1
ATOM 2102 C CA . LEU A 1 269 ? -39.897 6.555 60.790 1.00 90.06 269 LEU A CA 1
ATOM 2103 C C . LEU A 1 269 ? -41.342 6.788 61.237 1.00 90.06 269 LEU A C 1
ATOM 2105 O O . LEU A 1 269 ? -41.584 6.858 62.435 1.00 90.06 269 LEU A O 1
ATOM 2109 N N . GLU A 1 270 ? -42.305 6.804 60.313 1.00 92.31 270 GLU A N 1
ATOM 2110 C CA . GLU A 1 270 ? -43.727 6.974 60.633 1.00 92.31 270 GLU A CA 1
ATOM 2111 C C . GLU A 1 270 ? -44.253 5.856 61.548 1.00 92.31 270 GLU A C 1
ATOM 2113 O O . GLU A 1 270 ? -44.946 6.130 62.529 1.00 92.31 270 GLU A O 1
ATOM 2118 N N . ILE A 1 271 ? -43.903 4.596 61.257 1.00 90.19 271 ILE A N 1
ATOM 2119 C CA . ILE A 1 271 ? -44.259 3.457 62.116 1.00 90.19 271 ILE A CA 1
ATOM 2120 C C . ILE A 1 271 ? -43.628 3.625 63.501 1.00 90.19 271 ILE A C 1
ATOM 2122 O O . ILE A 1 271 ? -44.324 3.467 64.499 1.00 90.19 271 ILE A O 1
ATOM 2126 N N . LEU A 1 272 ? -42.338 3.974 63.570 1.00 86.56 272 LEU A N 1
ATOM 2127 C CA . LEU A 1 272 ? -41.635 4.159 64.839 1.00 86.56 272 LEU A CA 1
ATOM 2128 C C . LEU A 1 272 ? -42.264 5.278 65.681 1.00 86.56 272 LEU A C 1
ATOM 2130 O O . LEU A 1 272 ? -42.476 5.080 66.874 1.00 86.56 272 LEU A O 1
ATOM 2134 N N . THR A 1 273 ? -42.595 6.420 65.074 1.00 87.88 273 THR A N 1
ATOM 2135 C CA . THR A 1 273 ? -43.292 7.523 65.751 1.00 87.88 273 THR A CA 1
ATOM 2136 C C . THR A 1 273 ? -44.642 7.064 66.295 1.00 87.88 273 THR A C 1
ATOM 2138 O O . THR A 1 273 ? -44.898 7.245 67.479 1.00 87.88 273 THR A O 1
ATOM 2141 N N . LYS A 1 274 ? -45.456 6.370 65.486 1.00 83.38 274 LYS A N 1
ATOM 2142 C CA . LYS A 1 274 ? -46.743 5.813 65.938 1.00 83.38 274 LYS A CA 1
ATOM 2143 C C . LYS A 1 274 ? -46.587 4.824 67.096 1.00 83.38 274 LYS A C 1
ATOM 2145 O O . LYS A 1 274 ? -47.407 4.827 68.004 1.00 83.38 274 LYS A O 1
ATOM 2150 N N . THR A 1 275 ? -45.558 3.975 67.088 1.00 76.75 275 THR A N 1
ATOM 2151 C CA . THR A 1 275 ? -45.284 3.048 68.200 1.00 76.75 275 THR A CA 1
ATOM 2152 C C . THR A 1 275 ? -44.853 3.781 69.471 1.00 76.75 275 THR A C 1
ATOM 2154 O O . THR A 1 275 ? -45.214 3.347 70.559 1.00 76.75 275 THR A O 1
ATOM 2157 N N . ILE A 1 276 ? -44.098 4.877 69.354 1.00 78.50 276 ILE A N 1
ATOM 2158 C CA . ILE A 1 276 ? -43.723 5.709 70.505 1.00 78.50 276 ILE A CA 1
ATOM 2159 C C . ILE A 1 276 ? -44.958 6.407 71.086 1.00 78.50 276 ILE A C 1
ATOM 2161 O O . ILE A 1 276 ? -45.126 6.367 72.299 1.00 78.50 276 ILE A O 1
ATOM 2165 N N . ASP A 1 277 ? -45.830 6.967 70.241 1.00 71.56 277 ASP A N 1
ATOM 2166 C CA . ASP A 1 277 ? -47.077 7.611 70.681 1.00 71.56 277 ASP A CA 1
ATOM 2167 C C . ASP A 1 277 ? -48.003 6.608 71.399 1.00 71.56 277 ASP A C 1
ATOM 2169 O O . ASP A 1 277 ? -48.489 6.884 72.492 1.00 71.56 277 ASP A O 1
ATOM 2173 N N . LEU A 1 278 ? -48.166 5.395 70.851 1.00 63.88 278 LEU A N 1
ATOM 2174 C CA . LEU A 1 278 ? -48.915 4.312 71.510 1.00 63.88 278 LEU A CA 1
ATOM 2175 C C . LEU A 1 278 ? -48.258 3.862 72.829 1.00 63.88 278 LEU A C 1
ATOM 2177 O O . LEU A 1 278 ? -48.947 3.577 73.803 1.00 63.88 278 LEU A O 1
ATOM 2181 N N . GLY A 1 279 ? -46.924 3.834 72.883 1.00 58.62 279 GLY A N 1
ATOM 2182 C CA . GLY A 1 279 ? -46.166 3.486 74.086 1.00 58.62 279 GLY A CA 1
ATOM 2183 C C . GLY A 1 279 ? -46.161 4.563 75.180 1.00 58.62 279 GLY A C 1
ATOM 2184 O O . GLY A 1 279 ? -45.745 4.265 76.303 1.00 58.62 279 GLY A O 1
ATOM 2185 N N . ASP A 1 280 ? -46.593 5.791 74.882 1.00 54.41 280 ASP A N 1
ATOM 2186 C CA . ASP A 1 280 ? -46.845 6.835 75.884 1.00 54.41 280 ASP A CA 1
ATOM 2187 C C . ASP A 1 280 ? -48.314 6.843 76.346 1.00 54.41 280 ASP A C 1
ATOM 2189 O O . ASP A 1 280 ? -48.546 7.048 77.538 1.00 54.41 280 ASP A O 1
ATOM 2193 N N . ASP A 1 281 ? -49.278 6.486 75.487 1.00 52.66 281 ASP A N 1
ATOM 2194 C CA . ASP A 1 281 ? -50.674 6.240 75.902 1.00 52.66 281 ASP A CA 1
ATOM 2195 C C . ASP A 1 281 ? -50.803 4.995 76.814 1.00 52.66 281 ASP A C 1
ATOM 2197 O O . ASP A 1 281 ? -51.590 4.987 77.764 1.00 52.66 281 ASP A O 1
ATOM 2201 N N . ASP A 1 282 ? -49.962 3.971 76.625 1.00 50.50 282 ASP A N 1
ATOM 2202 C CA . ASP A 1 282 ? -49.927 2.783 77.495 1.00 50.50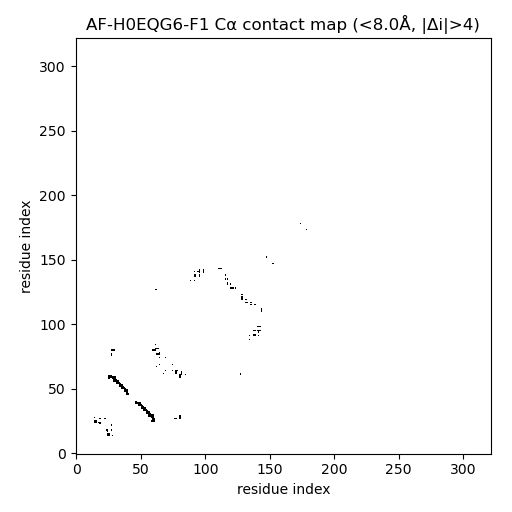 282 ASP A CA 1
ATOM 2203 C C . ASP A 1 282 ? -49.249 3.028 78.860 1.00 50.50 282 ASP A C 1
ATOM 2205 O O . ASP A 1 282 ? -49.390 2.219 79.785 1.00 50.50 282 ASP A O 1
ATOM 2209 N N . LYS A 1 283 ? -48.554 4.159 79.059 1.00 50.12 283 LYS A N 1
ATOM 2210 C CA . LYS A 1 283 ? -48.007 4.517 80.383 1.00 50.12 283 LYS A CA 1
ATOM 2211 C C . LYS A 1 283 ? -49.047 5.108 81.327 1.00 50.12 283 LYS A C 1
ATOM 2213 O O . LYS A 1 283 ? -48.831 5.055 82.539 1.00 50.12 283 LYS A O 1
ATOM 2218 N N . GLU A 1 284 ? -50.175 5.603 80.821 1.00 47.16 284 GLU A N 1
ATOM 2219 C CA . GLU A 1 284 ? -51.299 6.009 81.675 1.00 47.16 284 GLU A CA 1
ATOM 2220 C C . GLU A 1 284 ? -52.230 4.840 82.036 1.00 47.16 284 GLU A C 1
ATOM 2222 O O . GLU A 1 284 ? -53.067 4.983 82.928 1.00 47.16 284 GLU A O 1
ATOM 2227 N N . ASN A 1 285 ? -52.033 3.654 81.444 1.00 47.38 285 ASN A N 1
ATOM 2228 C CA . ASN A 1 285 ? -52.834 2.464 81.738 1.00 47.38 285 ASN A CA 1
ATOM 2229 C C . ASN A 1 285 ? -51.994 1.206 82.033 1.00 47.38 285 ASN A C 1
ATOM 2231 O O . ASN A 1 285 ? -52.439 0.081 81.804 1.00 47.38 285 ASN A O 1
ATOM 2235 N N . ALA A 1 286 ? -50.790 1.383 82.593 1.00 44.97 286 ALA A N 1
ATOM 2236 C CA . ALA A 1 286 ? -49.896 0.305 83.022 1.00 44.97 286 ALA A CA 1
ATOM 2237 C C . ALA A 1 286 ? -50.414 -0.413 84.287 1.00 44.97 286 ALA A C 1
ATOM 2239 O O . ALA A 1 286 ? -49.832 -0.366 85.372 1.00 44.97 286 ALA A O 1
ATOM 2240 N N . GLY A 1 287 ? -51.535 -1.103 84.129 1.00 48.06 287 GLY A N 1
ATOM 2241 C CA . GLY A 1 287 ? -52.084 -2.059 85.066 1.00 48.06 287 GLY A CA 1
ATOM 2242 C C . GLY A 1 287 ? -52.780 -3.152 84.272 1.00 48.06 287 GLY A C 1
ATOM 2243 O O . GLY A 1 287 ? -53.983 -3.062 84.066 1.00 48.06 287 GLY A O 1
ATOM 2244 N N . CYS A 1 288 ? -52.017 -4.192 83.910 1.00 50.47 288 CYS A N 1
ATOM 2245 C CA . CYS A 1 288 ? -52.463 -5.458 83.304 1.00 50.47 288 CYS A CA 1
ATOM 2246 C C . CYS A 1 288 ? -52.341 -5.551 81.767 1.00 50.47 288 CYS A C 1
ATOM 2248 O O . CYS A 1 288 ? -53.346 -5.513 81.072 1.00 50.47 288 CYS A O 1
ATOM 2250 N N . ASP A 1 289 ? -51.135 -5.793 81.237 1.00 52.00 289 ASP A N 1
ATOM 2251 C CA . ASP A 1 289 ? -51.005 -6.517 79.961 1.00 52.00 289 ASP A CA 1
ATOM 2252 C C . ASP A 1 289 ? -49.679 -7.290 79.875 1.00 52.00 289 ASP A C 1
ATOM 2254 O O . ASP A 1 289 ? -48.642 -6.785 79.455 1.00 52.00 289 ASP A O 1
ATOM 2258 N N . GLY A 1 290 ? -49.698 -8.528 80.366 1.00 52.50 290 GLY A N 1
ATOM 2259 C CA . GLY A 1 290 ? -48.642 -9.518 80.128 1.00 52.50 290 GLY A CA 1
ATOM 2260 C C . GLY A 1 290 ? -49.096 -10.635 79.186 1.00 52.50 290 GLY A C 1
ATOM 2261 O O . GLY A 1 290 ? -48.430 -11.664 79.120 1.00 52.50 290 GLY A O 1
ATOM 2262 N N . GLY A 1 291 ? -50.260 -10.482 78.541 1.00 55.22 291 GLY A N 1
ATOM 2263 C CA . GLY A 1 291 ? -50.847 -11.496 77.664 1.00 55.22 291 GLY A CA 1
ATOM 2264 C C . GLY A 1 291 ? -50.524 -11.246 76.195 1.00 55.22 291 GLY A C 1
ATOM 2265 O O . GLY A 1 291 ? -50.151 -12.174 75.483 1.00 55.22 291 GLY A O 1
ATOM 2266 N N . PHE A 1 292 ? -50.586 -9.987 75.756 1.00 53.03 292 PHE A N 1
ATOM 2267 C CA . PHE A 1 292 ? -50.412 -9.634 74.345 1.00 53.03 292 PHE A CA 1
ATOM 2268 C C . PHE A 1 292 ? -48.972 -9.825 73.838 1.00 53.03 292 PHE A C 1
ATOM 2270 O O . PHE A 1 292 ? -48.744 -10.148 72.673 1.00 53.03 292 PHE A O 1
ATOM 2277 N N . THR A 1 293 ? -47.983 -9.683 74.722 1.00 58.25 293 THR A N 1
ATOM 2278 C CA . THR A 1 293 ? -46.564 -9.908 74.408 1.00 58.25 293 THR A CA 1
ATOM 2279 C C . THR A 1 293 ? -46.243 -11.379 74.146 1.00 58.25 293 THR A C 1
ATOM 2281 O O . THR A 1 293 ? -45.447 -11.658 73.256 1.00 58.25 293 THR A O 1
ATOM 2284 N N . GLY A 1 294 ? -46.893 -12.314 74.850 1.00 64.31 294 GLY A N 1
ATOM 2285 C CA . GLY A 1 294 ? -46.710 -13.754 74.634 1.00 64.31 294 GLY A CA 1
ATOM 2286 C C . GLY A 1 294 ? -47.276 -14.225 73.294 1.00 64.31 294 GLY A C 1
ATOM 2287 O O . GLY A 1 294 ? -46.591 -14.917 72.543 1.00 64.31 294 GLY A O 1
ATOM 2288 N N . ASP A 1 295 ? -48.477 -13.763 72.939 1.00 68.62 295 ASP A N 1
ATOM 2289 C CA . ASP A 1 295 ? -49.106 -14.106 71.656 1.00 68.62 295 ASP A CA 1
ATOM 2290 C C . ASP A 1 295 ? -48.294 -13.563 70.461 1.00 68.62 295 ASP A C 1
ATOM 2292 O O . ASP A 1 295 ? -48.126 -14.242 69.444 1.00 68.62 295 ASP A O 1
ATOM 2296 N N . LEU A 1 296 ? -47.715 -12.362 70.595 1.00 67.81 296 LEU A N 1
ATOM 2297 C CA . LEU A 1 296 ? -46.832 -11.771 69.583 1.00 67.81 296 LEU A CA 1
ATOM 2298 C C . LEU A 1 296 ? -45.478 -12.485 69.464 1.00 67.81 296 LEU A C 1
ATOM 2300 O O . LEU A 1 296 ? -44.900 -12.511 68.372 1.00 67.81 296 LEU A O 1
ATOM 2304 N N . GLU A 1 297 ? -44.953 -13.041 70.557 1.00 73.31 297 GLU A N 1
ATOM 2305 C CA . GLU A 1 297 ? -43.724 -13.842 70.560 1.00 73.31 297 GLU A CA 1
ATOM 2306 C C . GLU A 1 297 ? -43.939 -15.197 69.872 1.00 73.31 297 GLU A C 1
ATOM 2308 O O . GLU A 1 297 ? -43.131 -15.584 69.017 1.00 73.31 297 GLU A O 1
ATOM 2313 N N . ASP A 1 298 ? -45.067 -15.855 70.146 1.00 77.62 298 ASP A N 1
ATOM 2314 C CA . ASP A 1 298 ? -45.455 -17.122 69.519 1.00 77.62 298 ASP A CA 1
ATOM 2315 C C . ASP A 1 298 ? -45.733 -16.957 68.014 1.00 77.62 298 ASP A C 1
ATOM 2317 O O . ASP A 1 298 ? -45.285 -17.768 67.188 1.00 77.62 298 ASP A O 1
ATOM 2321 N N . GLU A 1 299 ? -46.404 -15.872 67.615 1.00 79.56 299 GLU A N 1
ATOM 2322 C CA . GLU A 1 299 ? -46.630 -15.542 66.204 1.00 79.56 299 GLU A CA 1
ATOM 2323 C C . GLU A 1 299 ? -45.310 -15.206 65.483 1.00 79.56 299 GLU A C 1
ATOM 2325 O O . GLU A 1 299 ? -45.080 -15.660 64.355 1.00 79.56 299 GLU A O 1
ATOM 2330 N N . ASN A 1 300 ? -44.380 -14.506 66.144 1.00 77.50 300 ASN A N 1
ATOM 2331 C CA . ASN A 1 300 ? -43.041 -14.256 65.599 1.00 77.50 300 ASN A CA 1
ATOM 2332 C C . ASN A 1 300 ? -42.255 -15.550 65.383 1.00 77.50 300 ASN A C 1
ATOM 2334 O O . ASN A 1 300 ? -41.567 -15.704 64.369 1.00 77.5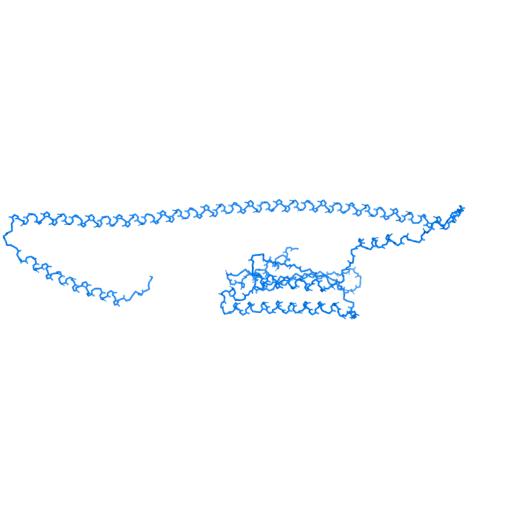0 300 ASN A O 1
ATOM 2338 N N . GLU A 1 301 ? -42.332 -16.488 66.326 1.00 86.69 301 GLU A N 1
ATOM 2339 C CA . GLU A 1 301 ? -41.648 -17.769 66.200 1.00 86.69 301 GLU A CA 1
ATOM 2340 C C . GLU A 1 301 ? -42.236 -18.594 65.044 1.00 86.69 301 GLU A C 1
ATOM 2342 O O . GLU A 1 301 ? -41.499 -19.213 64.266 1.00 86.69 301 GLU A O 1
ATOM 2347 N N . ARG A 1 302 ? -43.560 -18.538 64.862 1.00 88.44 302 ARG A N 1
ATOM 2348 C CA . ARG A 1 302 ? -44.264 -19.185 63.750 1.00 88.44 302 ARG A CA 1
ATOM 2349 C C . ARG A 1 302 ? -43.871 -18.593 62.393 1.00 88.44 302 ARG A C 1
ATOM 2351 O O . ARG A 1 302 ? -43.488 -19.350 61.498 1.00 88.44 302 ARG A O 1
ATOM 2358 N N . LEU A 1 303 ? -43.870 -17.266 62.259 1.00 85.31 303 LEU A N 1
ATOM 2359 C CA . LEU A 1 303 ? -43.476 -16.570 61.027 1.00 85.31 303 LEU A CA 1
ATOM 2360 C C . LEU A 1 303 ? -41.997 -16.791 60.682 1.00 85.31 303 LEU A C 1
ATOM 2362 O O . LEU A 1 303 ? -41.646 -16.953 59.512 1.00 85.31 303 LEU A O 1
ATOM 2366 N N . ARG A 1 304 ? -41.113 -16.872 61.685 1.00 87.19 304 ARG A N 1
ATOM 2367 C CA . ARG A 1 304 ? -39.693 -17.199 61.468 1.00 87.19 304 ARG A CA 1
ATOM 2368 C C . ARG A 1 304 ? -39.508 -18.596 60.884 1.00 87.19 304 ARG A C 1
ATOM 2370 O O . ARG A 1 304 ? -38.724 -18.748 59.947 1.00 87.19 304 ARG A O 1
ATOM 2377 N N . ARG A 1 305 ? -40.251 -19.593 61.380 1.00 87.56 305 ARG A N 1
ATOM 2378 C CA . ARG A 1 305 ? -40.238 -20.958 60.821 1.00 87.56 305 ARG A CA 1
ATOM 2379 C C . ARG A 1 305 ? -40.761 -20.985 59.382 1.00 87.56 305 ARG A C 1
ATOM 2381 O O . ARG A 1 305 ? -40.194 -21.680 58.540 1.00 87.56 305 ARG A O 1
ATOM 2388 N N . GLU A 1 306 ? -41.796 -20.205 59.078 1.00 86.56 306 GLU A N 1
ATOM 2389 C CA . GLU A 1 306 ? -42.372 -20.115 57.731 1.00 86.56 306 GLU A CA 1
ATOM 2390 C C . GLU A 1 306 ? -41.413 -19.451 56.729 1.00 86.56 306 GLU A C 1
ATOM 2392 O O . GLU A 1 306 ? -41.176 -19.990 55.647 1.00 86.56 306 GLU A O 1
ATOM 2397 N N . VAL A 1 307 ? -40.760 -18.348 57.111 1.00 83.62 307 VAL A N 1
ATOM 2398 C CA . VAL A 1 307 ? -39.730 -17.690 56.286 1.00 83.62 307 VAL A CA 1
ATOM 2399 C C . VAL A 1 307 ? -38.532 -18.608 56.049 1.00 83.62 307 VAL A C 1
ATOM 2401 O O . VAL A 1 307 ? -37.972 -18.616 54.951 1.00 83.62 307 VAL A O 1
ATOM 2404 N N . GLU A 1 308 ? -38.127 -19.398 57.042 1.00 85.75 308 GLU A N 1
ATOM 2405 C CA . GLU A 1 308 ? -37.038 -20.362 56.876 1.00 85.75 308 GLU A CA 1
ATOM 2406 C C . GLU A 1 308 ? -37.423 -21.497 55.911 1.00 85.75 308 GLU A C 1
ATOM 2408 O O . GLU A 1 308 ? -36.618 -21.879 55.057 1.00 85.75 308 GLU A O 1
ATOM 2413 N N . SER A 1 309 ? -38.668 -21.979 55.983 1.00 84.81 309 SER A N 1
ATOM 2414 C CA . SER A 1 309 ? -39.222 -22.953 55.035 1.00 84.81 309 SER A CA 1
ATOM 2415 C C . SER A 1 309 ? -39.251 -22.400 53.609 1.00 84.81 309 SER A C 1
ATOM 2417 O O . SER A 1 309 ? -38.717 -23.025 52.691 1.00 84.81 309 SER A O 1
ATOM 2419 N N . LEU A 1 310 ? -39.783 -21.188 53.425 1.00 81.81 310 LEU A N 1
ATOM 2420 C CA . LEU A 1 310 ? -39.846 -20.519 52.124 1.00 81.81 310 LEU A CA 1
ATOM 2421 C C . LEU A 1 310 ? -38.451 -20.223 51.560 1.00 81.81 310 LEU A C 1
ATOM 2423 O O . LEU A 1 310 ? -38.227 -20.369 50.361 1.00 81.81 310 LEU A O 1
ATOM 2427 N N . ARG A 1 311 ? -37.473 -19.870 52.407 1.00 77.31 311 ARG A N 1
ATOM 2428 C CA . ARG A 1 311 ? -36.070 -19.703 51.987 1.00 77.31 311 ARG A CA 1
ATOM 2429 C C . ARG A 1 311 ? -35.440 -21.014 51.522 1.00 77.31 311 ARG A C 1
ATOM 2431 O O . ARG A 1 311 ? -34.694 -20.992 50.543 1.00 77.31 311 ARG A O 1
ATOM 2438 N N . ARG A 1 312 ? -35.744 -22.144 52.172 1.00 76.94 312 ARG A N 1
ATOM 2439 C CA . ARG A 1 312 ? -35.291 -23.469 51.713 1.00 76.94 312 ARG A CA 1
ATOM 2440 C C . ARG A 1 312 ? -35.956 -23.874 50.401 1.00 76.94 312 ARG A C 1
ATOM 2442 O O . ARG A 1 312 ? -35.269 -24.407 49.535 1.00 76.94 312 ARG A O 1
ATOM 2449 N N . GLU A 1 313 ? -37.240 -23.577 50.207 1.00 76.81 313 GLU A N 1
ATOM 2450 C CA . GLU A 1 313 ? -37.912 -23.786 48.916 1.00 76.81 313 GLU A CA 1
ATOM 2451 C C . GLU A 1 313 ? -37.314 -22.914 47.803 1.00 76.81 313 GLU A C 1
ATOM 2453 O O . GLU A 1 313 ? -37.110 -23.398 46.687 1.00 76.81 313 GLU A O 1
ATOM 2458 N N . LEU A 1 314 ? -36.966 -21.657 48.104 1.00 69.94 314 LEU A N 1
ATOM 2459 C CA . LEU A 1 314 ? -36.326 -20.753 47.145 1.00 69.94 314 LEU A CA 1
ATOM 2460 C C . LEU A 1 314 ? -34.902 -21.199 46.781 1.00 69.94 314 LEU A C 1
ATOM 2462 O O . LEU A 1 314 ? -34.504 -21.075 45.630 1.00 69.94 314 LEU A O 1
ATOM 2466 N N . GLN A 1 315 ? -34.140 -21.740 47.739 1.00 64.62 315 GLN A N 1
ATOM 2467 C CA . GLN A 1 315 ? -32.809 -22.312 47.487 1.00 64.62 315 GLN A CA 1
ATOM 2468 C C . GLN A 1 315 ? -32.872 -23.683 46.792 1.00 64.62 315 GLN A C 1
ATOM 2470 O O . GLN A 1 315 ? -31.951 -24.034 46.056 1.00 64.62 315 GLN A O 1
ATOM 2475 N N . GLY A 1 316 ? -33.954 -24.445 46.989 1.00 61.38 316 GLY A N 1
ATOM 2476 C CA . GLY A 1 316 ? -34.211 -25.718 46.306 1.00 61.38 316 GLY A CA 1
ATOM 2477 C C . GLY A 1 316 ? -34.661 -25.559 44.850 1.00 61.38 316 GLY A C 1
ATOM 2478 O O . GLY A 1 316 ? -34.451 -26.458 44.035 1.00 61.38 316 GLY A O 1
ATOM 2479 N N . ARG A 1 317 ? -35.222 -24.401 44.483 1.00 60.59 317 ARG A N 1
ATOM 2480 C CA . ARG A 1 317 ? 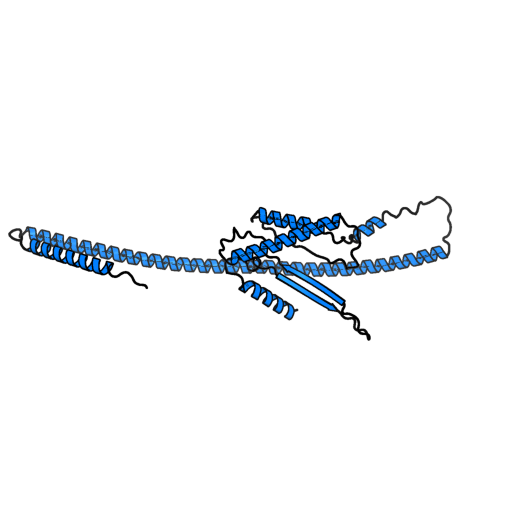-35.431 -24.006 43.086 1.00 60.59 317 ARG A CA 1
ATOM 2481 C C . ARG A 1 317 ? -34.162 -23.335 42.561 1.00 60.59 317 ARG A C 1
ATOM 2483 O O . ARG A 1 317 ? -34.009 -22.122 42.647 1.00 60.59 317 ARG A O 1
ATOM 2490 N N . SER A 1 318 ? -33.238 -24.122 42.005 1.00 51.78 318 SER A N 1
ATOM 2491 C CA . SER A 1 318 ? -32.139 -23.551 41.215 1.00 51.78 318 SER A CA 1
ATOM 2492 C C . SER A 1 318 ? -32.690 -22.614 40.128 1.00 51.78 318 SER A C 1
ATOM 2494 O O . SER A 1 318 ? -33.708 -22.944 39.511 1.00 51.78 318 SER A O 1
ATOM 2496 N N . PRO A 1 319 ? -32.032 -21.473 39.857 1.00 55.91 319 PRO A N 1
ATOM 2497 C CA . PRO A 1 319 ? -32.429 -20.573 38.786 1.00 55.91 319 PRO A CA 1
ATOM 2498 C C . PRO A 1 319 ? -32.124 -21.240 37.441 1.00 55.91 319 PRO A C 1
ATOM 2500 O O . PRO A 1 319 ? -31.004 -21.192 36.935 1.00 55.91 319 PRO A O 1
ATOM 2503 N N . SER A 1 320 ? -33.121 -21.902 36.859 1.00 48.91 320 SER A N 1
ATOM 2504 C CA . SER A 1 320 ? -33.082 -22.275 35.452 1.00 48.91 320 SER A CA 1
ATOM 2505 C C . SER A 1 320 ? -33.458 -21.054 34.611 1.00 48.91 320 SER A C 1
ATOM 2507 O O . SER A 1 320 ? -34.631 -20.702 34.537 1.00 48.91 320 SER A O 1
ATOM 2509 N N . LEU A 1 321 ? -32.438 -20.458 33.993 1.00 45.50 321 LEU A N 1
ATOM 2510 C CA . LEU A 1 321 ? -32.459 -19.832 32.664 1.00 45.50 321 LEU A CA 1
ATOM 2511 C C . LEU A 1 321 ? -33.626 -18.875 32.342 1.00 45.50 321 LEU A C 1
ATOM 2513 O O . LEU A 1 321 ? -34.676 -19.309 31.869 1.00 45.50 321 LEU A O 1
ATOM 2517 N N . ALA A 1 322 ? -33.349 -17.574 32.448 1.00 36.22 322 ALA A N 1
ATOM 2518 C CA . ALA A 1 322 ? -33.651 -16.569 31.422 1.00 36.22 322 ALA A CA 1
ATOM 2519 C C . ALA A 1 322 ? -32.714 -15.369 31.609 1.00 36.22 322 ALA A C 1
ATOM 2521 O O . ALA A 1 322 ? -32.591 -14.911 32.768 1.00 36.22 322 ALA A O 1
#

InterPro domains:
  IPR001752 Kinesin motor domain [PF00225] (2-102)
  IPR001752 Kinesin motor domain [PR00380] (20-37)
  IPR001752 Kinesin motor domain [PR00380] (53-71)
  IPR001752 Kinesin motor domain [PS50067] (1-92)
  IPR027417 P-loop containing nucleoside triphosphate hydrolase [SSF52540] (2-206)
  IPR027640 Kinesin-like protein [PTHR24115] (2-263)
  IPR036961 Kinesin motor domain superfamily [G3DSA:3.40.850.10] (1-158)

pLDDT: mean 76.56, std 17.13, range [36.22, 97.25]

Radius of gyration: 45.39 Å; Cα contacts (8 Å, |Δi|>4): 113; chains: 1; bounding box: 106×52×137 Å